Protein AF-A0A7S2G1G3-F1 (afdb_monomer)

Foldseek 3Di:
DQVVCVVPPGPLNVLLVVQVVVQVVCCVPPRLAPDEAEPQPDPSRLVNDDRYAHYEQFDADDQVAVLVLLQLLVSQQLSCVPCQVRHQYASYAEAQQGPLNLLVLLSQLFQLHDYDHDYDVPRHDVVSVPLQADPVRH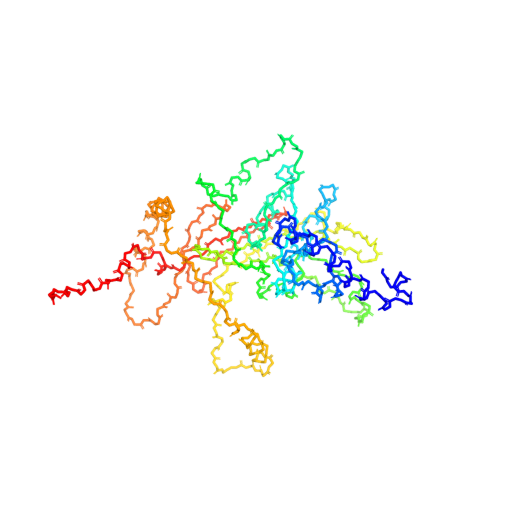GQRFDGGKHWFPVCNPADQAQDPQPVVCPPPPPPDDDPRRDHAWGWIKTAGPFGIKIKTWRSYQWYQHPVVRDIDGDCPFRDWDKDKAALCSDVVRNDDPDPDDDDPPVVVVVVVVVVVPPPDDDDPDDPDDDVVVLVVLVVVCVVCVVVVVVVVVVVVPDDDPDPPFWWKWKAKSVVRDIDIDTRPDIDIDTAGDGGMIMIGIDTVVVSPDPDPPVDPPPPPDDDD

Organism: NCBI:txid236787

Solvent-accessible surface area (backbone atoms only — not comparable to full-atom values): 21564 Å² total; per-residue (Å²): 98,62,83,78,14,64,97,58,74,25,36,56,45,46,43,42,51,52,45,50,53,51,47,48,54,37,38,77,74,67,35,41,83,74,45,69,44,62,96,44,84,50,68,59,48,64,79,45,60,85,61,50,45,34,28,46,38,55,80,83,73,53,94,87,42,75,31,41,58,45,31,49,57,52,45,27,30,60,38,21,65,61,49,32,78,77,26,50,31,26,69,60,52,48,41,55,64,46,96,64,19,65,46,51,51,52,48,43,55,38,27,28,33,70,86,55,68,70,44,61,92,92,49,65,34,61,72,64,55,51,73,63,34,48,98,89,68,50,63,74,61,21,77,41,49,16,25,54,19,82,93,36,63,90,53,63,32,31,57,72,78,61,79,71,76,45,79,84,52,68,97,83,63,80,75,75,75,63,72,85,39,32,42,35,35,27,32,34,34,97,81,38,34,34,42,33,36,32,28,25,53,23,18,33,77,36,81,88,78,71,42,60,36,69,82,36,93,77,45,74,65,30,71,36,77,49,44,55,62,52,39,75,95,61,34,80,76,77,69,95,82,75,83,68,94,72,61,62,60,59,54,56,58,56,57,67,66,70,70,72,82,76,89,79,85,76,80,92,75,82,61,70,64,60,58,50,50,53,49,50,54,47,60,71,42,36,71,58,51,52,54,53,47,64,70,56,76,80,66,75,98,83,62,82,80,75,66,47,28,42,35,35,33,72,73,82,67,48,77,43,81,36,43,80,88,41,70,51,76,43,82,20,44,75,61,29,61,47,40,33,42,38,31,50,48,72,74,74,68,62,92,70,82,74,73,79,76,78,79,78,83,80,81,87,135

Radius of gyration: 24.04 Å; Cα contacts (8 Å, |Δi|>4): 561; chains: 1; bounding box: 79×59×56 Å

Mean predicted aligned error: 13.25 Å

InterPro domains:
  IPR008811 Glycosyl hydrolases 36 [PF05691] (3-232)
  IPR008811 Glycosyl hydrolases 36 [PTHR31268] (2-350)
  IPR017853 Glycoside hydrolase superfamily [SSF51445] (10-132)

Structure (mmCIF, N/CA/C/O backbone):
data_AF-A0A7S2G1G3-F1
#
_entry.id   AF-A0A7S2G1G3-F1
#
loop_
_atom_site.group_PDB
_atom_site.id
_atom_site.type_symbol
_atom_site.label_atom_id
_atom_site.label_alt_id
_atom_site.label_comp_id
_atom_site.label_asym_id
_atom_site.label_entity_id
_atom_site.label_seq_id
_atom_site.pdbx_PDB_ins_code
_atom_site.Cartn_x
_atom_site.Cartn_y
_atom_site.Cartn_z
_atom_site.occupancy
_atom_site.B_iso_or_equiv
_atom_site.auth_seq_id
_atom_site.auth_comp_id
_atom_site.auth_asym_id
_atom_site.auth_atom_id
_atom_site.pdbx_PDB_model_num
ATOM 1 N N . MET A 1 1 ? 21.698 2.652 -18.941 1.00 54.94 1 MET A N 1
ATOM 2 C CA . MET A 1 1 ? 21.242 2.881 -20.330 1.00 54.94 1 MET A CA 1
ATOM 3 C C . MET A 1 1 ? 22.026 3.981 -21.052 1.00 54.94 1 MET A C 1
ATOM 5 O O . MET A 1 1 ? 22.337 3.775 -22.213 1.00 54.94 1 MET A O 1
ATOM 9 N N . GLY A 1 2 ? 22.402 5.100 -20.409 1.00 57.62 2 GLY A N 1
ATOM 10 C CA . GLY A 1 2 ? 23.020 6.254 -21.096 1.00 57.62 2 GLY A CA 1
ATOM 11 C C . GLY A 1 2 ? 24.248 5.965 -21.976 1.00 57.62 2 GLY A C 1
ATOM 12 O O . GLY A 1 2 ? 24.306 6.453 -23.096 1.00 57.62 2 GLY A O 1
ATOM 13 N N . THR A 1 3 ? 25.181 5.121 -21.528 1.00 63.09 3 THR A N 1
ATOM 14 C CA . THR A 1 3 ? 26.360 4.721 -22.325 1.00 63.09 3 THR A CA 1
ATOM 15 C C . THR A 1 3 ? 26.057 3.665 -23.392 1.00 63.09 3 THR A C 1
ATOM 17 O O . THR A 1 3 ? 26.786 3.556 -24.367 1.00 63.09 3 THR A O 1
ATOM 20 N N . PHE A 1 4 ? 24.977 2.890 -23.242 1.00 64.00 4 PHE A N 1
ATOM 21 C CA . PHE A 1 4 ? 24.588 1.853 -24.209 1.00 64.00 4 PHE A CA 1
ATOM 22 C C . PHE A 1 4 ? 23.857 2.420 -25.436 1.00 64.00 4 PHE A C 1
ATOM 24 O O . PHE A 1 4 ? 23.856 1.789 -26.487 1.00 64.00 4 PHE A O 1
ATOM 31 N N . GLY A 1 5 ? 23.240 3.600 -25.314 1.00 69.06 5 GLY A N 1
ATOM 32 C CA . GLY A 1 5 ? 22.548 4.279 -26.415 1.00 69.06 5 GLY A CA 1
ATOM 33 C C . GLY A 1 5 ? 23.423 5.256 -27.209 1.00 69.06 5 GLY A C 1
ATOM 34 O O . GLY A 1 5 ? 22.914 5.947 -28.093 1.00 69.06 5 GLY A O 1
ATOM 35 N N . GLU A 1 6 ? 24.716 5.363 -26.894 1.00 75.00 6 GLU A N 1
ATOM 36 C CA . GLU A 1 6 ? 25.625 6.282 -27.582 1.00 75.00 6 GLU A CA 1
ATOM 37 C C . GLU A 1 6 ? 25.708 5.939 -29.081 1.00 75.00 6 GLU A C 1
ATOM 39 O O . GLU A 1 6 ? 25.859 4.781 -29.465 1.00 75.00 6 GLU A O 1
ATOM 44 N N . GLY A 1 7 ? 25.517 6.945 -29.942 1.00 81.19 7 GLY A N 1
ATOM 45 C CA . GLY A 1 7 ? 25.423 6.767 -31.398 1.00 81.19 7 GLY A CA 1
ATOM 46 C C . GLY A 1 7 ? 24.068 6.263 -31.925 1.00 81.19 7 GLY A C 1
ATOM 47 O O . GLY A 1 7 ? 23.860 6.292 -33.132 1.00 81.19 7 GLY A O 1
ATOM 48 N N . ASN A 1 8 ? 23.130 5.877 -31.049 1.00 81.31 8 ASN A N 1
ATOM 49 C CA . ASN A 1 8 ? 21.825 5.296 -31.409 1.00 81.31 8 ASN A CA 1
ATOM 50 C C . ASN A 1 8 ? 20.630 6.067 -30.810 1.00 81.31 8 ASN A C 1
ATOM 52 O O . ASN A 1 8 ? 19.608 5.475 -30.481 1.00 81.31 8 ASN A O 1
ATOM 56 N N . GLY A 1 9 ? 20.758 7.384 -30.614 1.00 82.94 9 GLY A N 1
ATOM 57 C CA . GLY A 1 9 ? 19.690 8.220 -30.037 1.00 82.94 9 GLY A CA 1
ATOM 58 C C . GLY A 1 9 ? 19.630 8.243 -28.501 1.00 82.94 9 GLY A C 1
ATOM 59 O O . GLY A 1 9 ? 18.745 8.877 -27.931 1.00 82.94 9 GLY A O 1
ATOM 60 N N . GLY A 1 10 ? 20.592 7.620 -27.816 1.00 88.00 10 GLY A N 1
ATOM 61 C CA . GLY A 1 10 ? 20.729 7.666 -26.359 1.00 88.00 10 GLY A CA 1
ATOM 62 C C . GLY A 1 10 ? 19.804 6.704 -25.606 1.00 88.00 10 GLY A C 1
ATOM 63 O O . GLY A 1 10 ? 19.155 5.836 -26.186 1.00 88.00 10 GLY A O 1
ATOM 64 N N . GLY A 1 11 ? 19.768 6.858 -24.279 1.00 86.38 11 GLY A N 1
ATOM 65 C CA . GLY A 1 11 ? 18.868 6.108 -23.393 1.00 86.38 11 GLY A CA 1
ATOM 66 C C . GLY A 1 11 ? 17.389 6.165 -23.805 1.00 86.38 11 GLY A C 1
ATOM 67 O O . GLY A 1 11 ? 16.781 5.098 -23.890 1.00 86.38 11 GLY A O 1
ATOM 68 N N . PRO A 1 12 ? 16.830 7.342 -24.160 1.00 88.44 12 PRO A N 1
ATOM 69 C CA . PRO A 1 12 ? 15.415 7.459 -24.507 1.00 88.44 12 PRO A CA 1
ATOM 70 C C . PRO A 1 12 ? 15.008 6.630 -25.728 1.00 88.44 12 PRO A C 1
ATOM 72 O O . PRO A 1 12 ? 13.992 5.940 -25.688 1.00 88.44 12 PRO A O 1
ATOM 75 N N . GLU A 1 13 ? 15.804 6.659 -26.802 1.00 89.50 13 GLU A N 1
ATOM 76 C CA . GLU A 1 13 ? 15.497 5.911 -28.028 1.00 89.50 13 GLU A CA 1
ATOM 77 C C . GLU A 1 13 ? 15.636 4.400 -27.814 1.00 89.50 13 GLU A C 1
ATOM 79 O O . GLU A 1 13 ? 14.816 3.608 -28.282 1.00 89.50 13 GLU A O 1
ATOM 84 N N . LEU A 1 14 ? 16.636 3.998 -27.027 1.00 89.88 14 LEU A N 1
ATOM 85 C CA . LEU A 1 14 ? 16.823 2.607 -26.645 1.00 89.88 14 LEU A CA 1
ATOM 86 C C . LEU A 1 14 ? 15.642 2.087 -25.809 1.00 89.88 14 LEU A C 1
ATOM 88 O O . LEU A 1 14 ? 15.105 1.020 -26.104 1.00 89.88 14 LEU A O 1
ATOM 92 N N . VAL A 1 15 ? 15.202 2.852 -24.804 1.00 91.44 15 VAL A N 1
ATOM 93 C CA . VAL A 1 15 ? 14.018 2.528 -23.993 1.00 91.44 15 VAL A CA 1
ATOM 94 C C . VAL A 1 15 ? 12.768 2.450 -24.865 1.00 91.44 15 VAL A C 1
ATOM 96 O O . VAL A 1 15 ? 12.029 1.475 -24.769 1.00 91.44 15 VAL A O 1
ATOM 99 N N . ARG A 1 16 ? 12.567 3.399 -25.789 1.00 92.25 16 ARG A N 1
ATOM 100 C CA . ARG A 1 16 ? 11.446 3.367 -26.737 1.00 92.25 16 ARG A CA 1
ATOM 101 C C . ARG A 1 16 ? 11.402 2.055 -27.521 1.00 92.25 16 ARG A C 1
ATOM 103 O O . ARG A 1 16 ? 10.325 1.476 -27.669 1.00 92.25 16 AR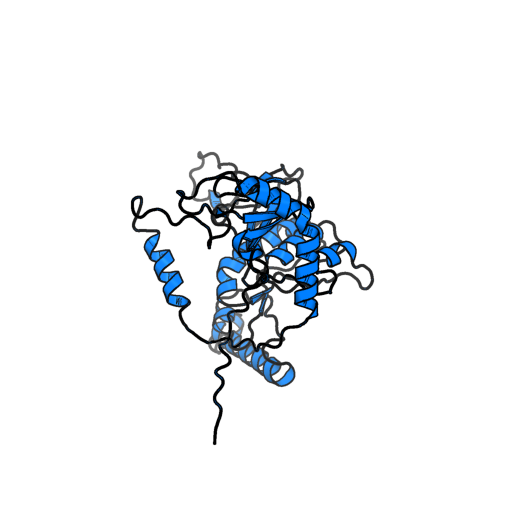G A O 1
ATOM 110 N N . HIS A 1 17 ? 12.545 1.585 -28.025 1.00 92.75 17 HIS A N 1
ATOM 111 C CA . HIS A 1 17 ? 12.634 0.311 -28.741 1.00 92.75 17 HIS A CA 1
ATOM 112 C C . HIS A 1 17 ? 12.318 -0.888 -27.848 1.00 92.75 17 HIS A C 1
ATOM 114 O O . HIS A 1 17 ? 11.510 -1.726 -28.246 1.00 92.75 17 HIS A O 1
ATOM 120 N N . PHE A 1 18 ? 12.903 -0.958 -26.649 1.00 92.12 18 PHE A N 1
ATOM 121 C CA . PHE A 1 18 ? 12.639 -2.056 -25.717 1.00 92.12 18 PHE A CA 1
ATOM 122 C C . PHE A 1 18 ? 11.173 -2.116 -25.298 1.00 92.12 18 PHE A C 1
ATOM 124 O O . PHE A 1 18 ? 10.562 -3.178 -25.405 1.00 92.12 18 PHE A O 1
ATOM 131 N N . THR A 1 19 ? 10.593 -0.985 -24.894 1.00 93.00 19 THR A N 1
ATOM 132 C CA . THR A 1 19 ? 9.187 -0.920 -24.491 1.00 93.00 19 THR A CA 1
ATOM 133 C C . THR A 1 19 ? 8.276 -1.278 -25.658 1.00 93.00 19 THR A C 1
ATOM 135 O O . THR A 1 19 ? 7.445 -2.164 -25.514 1.00 93.00 19 THR A O 1
ATOM 138 N N . SER A 1 20 ? 8.489 -0.704 -26.850 1.00 93.75 20 SER A N 1
ATOM 139 C CA . SER A 1 20 ? 7.646 -1.014 -28.019 1.00 93.75 20 SER A CA 1
ATOM 140 C C . SER A 1 20 ? 7.708 -2.497 -28.410 1.00 93.75 20 SER A C 1
ATOM 142 O O . SER A 1 20 ? 6.686 -3.083 -28.757 1.00 93.75 20 SER A O 1
ATOM 144 N N . ALA A 1 21 ? 8.893 -3.115 -28.353 1.00 94.62 21 ALA A N 1
ATOM 145 C CA . ALA A 1 21 ? 9.057 -4.533 -28.668 1.00 94.62 21 ALA A CA 1
ATOM 146 C C . ALA A 1 21 ? 8.394 -5.437 -27.617 1.00 94.62 21 ALA A C 1
ATOM 148 O O . ALA A 1 21 ? 7.717 -6.400 -27.975 1.00 94.62 21 ALA A O 1
ATOM 149 N N . MET A 1 22 ? 8.561 -5.115 -26.331 1.00 93.62 22 MET A N 1
ATOM 150 C CA . MET A 1 22 ? 7.916 -5.827 -25.229 1.00 93.62 22 MET A CA 1
ATOM 151 C C . MET A 1 22 ? 6.391 -5.723 -25.320 1.00 93.62 22 MET A C 1
ATOM 153 O O . MET A 1 22 ? 5.716 -6.748 -25.302 1.00 93.62 22 MET A O 1
ATOM 157 N N . GLU A 1 23 ? 5.846 -4.513 -25.464 1.00 93.69 23 GLU A N 1
ATOM 158 C CA . GLU A 1 23 ? 4.401 -4.290 -25.560 1.00 93.69 23 GLU A CA 1
ATOM 159 C C . GLU A 1 23 ? 3.799 -4.956 -26.802 1.00 93.69 23 GLU A C 1
ATOM 161 O O . GLU A 1 23 ? 2.750 -5.587 -26.694 1.00 93.69 23 GLU A O 1
ATOM 166 N N . GLY A 1 24 ? 4.475 -4.884 -27.956 1.00 93.88 24 GLY A N 1
ATOM 167 C CA . GLY A 1 24 ? 4.053 -5.586 -29.171 1.00 93.88 24 GLY A CA 1
ATOM 168 C C . GLY A 1 24 ? 4.013 -7.100 -28.967 1.00 93.88 24 GLY A C 1
ATOM 169 O O . GLY A 1 24 ? 2.988 -7.732 -29.203 1.00 93.88 24 GLY A O 1
ATOM 170 N N . SER A 1 25 ? 5.085 -7.677 -28.414 1.00 94.00 25 SER A N 1
ATOM 171 C CA . SER A 1 25 ? 5.131 -9.110 -28.108 1.00 94.00 25 SER A CA 1
ATOM 172 C C . SER A 1 25 ? 4.040 -9.530 -27.123 1.00 94.00 25 SER A C 1
ATOM 174 O O . SER A 1 25 ? 3.444 -10.590 -27.300 1.00 94.00 25 SER A O 1
ATOM 176 N N . VAL A 1 26 ? 3.787 -8.744 -26.074 1.00 93.88 26 VAL A N 1
ATOM 177 C CA . VAL A 1 26 ? 2.738 -9.046 -25.092 1.00 93.88 26 VAL A CA 1
ATOM 178 C C . VAL A 1 26 ? 1.362 -8.955 -25.741 1.00 93.88 26 VAL A C 1
ATOM 180 O O . VAL A 1 26 ? 0.563 -9.875 -25.596 1.00 93.88 26 VAL A O 1
ATOM 183 N N . SER A 1 27 ? 1.097 -7.884 -26.486 1.00 91.19 27 SER A N 1
ATOM 184 C CA . SER A 1 27 ? -0.183 -7.669 -27.159 1.00 91.19 27 SER A CA 1
ATOM 185 C C . SER A 1 27 ? -0.511 -8.806 -28.126 1.00 91.19 27 SER A C 1
ATOM 187 O O . SER A 1 27 ? -1.619 -9.335 -28.080 1.00 91.19 27 SER A O 1
ATOM 189 N N . ASP A 1 28 ? 0.459 -9.229 -28.939 1.00 93.31 28 ASP A N 1
ATOM 190 C CA . ASP A 1 28 ? 0.255 -10.248 -29.973 1.00 93.31 28 ASP A CA 1
ATOM 191 C C . ASP A 1 28 ? 0.036 -11.660 -29.407 1.00 93.31 28 ASP A C 1
ATOM 193 O O . ASP A 1 28 ? -0.601 -12.490 -30.054 1.00 93.31 28 ASP A O 1
ATOM 197 N N . ASN A 1 29 ? 0.564 -11.952 -28.212 1.00 94.69 29 ASN A N 1
ATOM 198 C CA . ASN A 1 29 ? 0.585 -13.316 -27.666 1.00 94.69 29 ASN A CA 1
ATOM 199 C C . ASN A 1 29 ? -0.295 -13.512 -26.424 1.00 94.69 29 ASN A C 1
ATOM 201 O O . ASN A 1 29 ? -0.751 -14.626 -26.172 1.00 94.69 29 ASN A O 1
ATOM 205 N N . PHE A 1 30 ? -0.514 -12.459 -25.636 1.00 90.75 30 PHE A N 1
ATOM 206 C CA . PHE A 1 30 ? -1.147 -12.545 -24.316 1.00 90.75 30 PHE A CA 1
ATOM 207 C C . PHE A 1 30 ? -2.220 -11.475 -24.083 1.00 90.75 30 PHE A C 1
ATOM 209 O O . PHE A 1 30 ? -2.985 -11.607 -23.136 1.00 90.75 30 PHE A O 1
ATOM 216 N N . GLY A 1 31 ? -2.306 -10.445 -24.930 1.00 81.31 31 GLY A N 1
ATOM 217 C CA . GLY A 1 31 ? -3.164 -9.277 -24.726 1.00 81.31 31 GLY A CA 1
ATOM 218 C C . GLY A 1 31 ? -2.508 -8.202 -23.847 1.00 81.31 31 GLY A C 1
ATOM 219 O O . GLY A 1 31 ? -1.730 -8.493 -22.940 1.00 81.31 31 GLY A O 1
ATOM 220 N N . ALA A 1 32 ? -2.827 -6.932 -24.113 1.00 69.81 32 ALA A N 1
ATOM 221 C CA . ALA A 1 32 ? -2.123 -5.768 -23.556 1.00 69.81 32 ALA A CA 1
ATOM 222 C C . ALA A 1 32 ? -2.145 -5.655 -22.014 1.00 69.81 32 ALA A C 1
ATOM 224 O O . ALA A 1 32 ? -1.231 -5.084 -21.420 1.00 69.81 32 ALA A O 1
ATOM 225 N N . SER A 1 33 ? -3.156 -6.222 -21.350 1.00 73.94 33 SER A N 1
ATOM 226 C CA . SER A 1 33 ? -3.341 -6.133 -19.892 1.00 73.94 33 SER A CA 1
ATOM 227 C C . SER A 1 33 ? -2.541 -7.165 -19.084 1.00 73.94 33 SER A C 1
ATOM 229 O O . SER A 1 33 ? -2.575 -7.135 -17.856 1.00 73.94 33 SER A O 1
ATOM 231 N N . HIS A 1 34 ? -1.817 -8.076 -19.740 1.00 84.94 34 HIS A N 1
ATOM 232 C CA . HIS A 1 34 ? -1.119 -9.194 -19.092 1.00 84.94 34 HIS A CA 1
ATOM 233 C C . HIS A 1 34 ? 0.391 -8.958 -18.931 1.00 84.94 34 HIS A C 1
ATOM 235 O O . HIS A 1 34 ? 1.196 -9.882 -19.041 1.00 84.94 34 HIS A O 1
ATOM 241 N N . CYS A 1 35 ? 0.792 -7.716 -18.659 1.00 91.25 35 CYS A N 1
ATOM 242 C CA . CYS A 1 35 ? 2.185 -7.357 -18.407 1.00 91.25 35 CYS A CA 1
ATOM 243 C C . CYS A 1 35 ? 2.292 -6.327 -17.281 1.00 91.25 35 CYS A C 1
ATOM 245 O O . CYS A 1 35 ? 1.557 -5.341 -17.256 1.00 91.25 35 CYS A O 1
ATOM 247 N N . ILE A 1 36 ? 3.225 -6.577 -16.359 1.00 93.19 36 ILE A N 1
ATOM 248 C CA . ILE A 1 36 ? 3.592 -5.668 -15.274 1.00 93.19 36 ILE A CA 1
ATOM 249 C C . ILE A 1 36 ? 4.984 -5.122 -15.579 1.00 93.19 36 ILE A C 1
ATOM 251 O O . ILE A 1 36 ? 5.958 -5.876 -15.630 1.00 93.19 36 ILE A O 1
ATOM 255 N N . ASN A 1 37 ? 5.090 -3.805 -15.738 1.00 93.88 37 ASN A N 1
ATOM 256 C CA . ASN A 1 37 ? 6.379 -3.136 -15.871 1.00 93.88 37 ASN A CA 1
ATOM 257 C C . ASN A 1 37 ? 7.075 -3.085 -14.502 1.00 93.88 37 ASN A C 1
ATOM 259 O O . ASN A 1 37 ? 6.579 -2.444 -13.577 1.00 93.88 37 ASN A O 1
ATOM 263 N N . CYS A 1 38 ? 8.237 -3.725 -14.368 1.00 93.25 38 CYS A N 1
ATOM 264 C CA . CYS A 1 38 ? 9.035 -3.763 -13.136 1.00 93.25 38 CYS A CA 1
ATOM 265 C C . CYS A 1 38 ? 10.385 -3.049 -13.335 1.00 93.25 38 CYS A C 1
ATOM 267 O O . CYS A 1 38 ? 10.866 -2.954 -14.463 1.00 93.25 38 CYS A O 1
ATOM 269 N N . MET A 1 39 ? 10.995 -2.529 -12.259 1.00 89.75 39 MET A N 1
ATOM 270 C CA . MET A 1 39 ? 12.239 -1.732 -12.312 1.00 89.75 39 MET A CA 1
ATOM 271 C C . MET A 1 39 ? 12.149 -0.547 -13.290 1.00 89.75 39 MET A C 1
ATOM 273 O O . MET A 1 39 ? 13.069 -0.249 -14.053 1.00 89.75 39 MET A O 1
ATOM 277 N N . CYS A 1 40 ? 11.001 0.126 -13.286 1.00 89.75 40 CYS A N 1
ATOM 278 C CA . CYS A 1 40 ? 10.554 0.913 -14.427 1.00 89.75 40 CYS A CA 1
ATOM 279 C C . CYS A 1 40 ? 10.327 2.406 -14.115 1.00 89.75 40 CYS A C 1
ATOM 281 O O . CYS A 1 40 ? 9.694 3.120 -14.883 1.00 89.75 40 CYS A O 1
ATOM 283 N N . HIS A 1 41 ? 10.881 2.906 -13.007 1.00 91.00 41 HIS A N 1
ATOM 284 C CA . HIS A 1 41 ? 10.631 4.268 -12.503 1.00 91.00 41 HIS A CA 1
ATOM 285 C C . HIS A 1 41 ? 11.402 5.378 -13.231 1.00 91.00 41 HIS A C 1
ATOM 287 O O . HIS A 1 41 ? 11.297 6.547 -12.859 1.00 91.00 41 HIS A O 1
ATOM 293 N N . SER A 1 42 ? 12.195 5.058 -14.257 1.00 89.88 42 SER A N 1
ATOM 294 C CA . SER A 1 42 ? 12.780 6.114 -15.083 1.00 89.88 42 SER A CA 1
ATOM 295 C C . SER A 1 42 ? 11.677 6.837 -15.856 1.00 89.88 42 SER A C 1
ATOM 297 O O . SER A 1 42 ? 10.730 6.226 -16.354 1.00 89.88 42 SER A O 1
ATOM 299 N N . THR A 1 43 ? 11.819 8.152 -16.000 1.00 89.31 43 THR A N 1
ATOM 300 C CA . THR A 1 43 ? 10.891 8.953 -16.806 1.00 89.31 43 THR A CA 1
ATOM 301 C C . THR A 1 43 ? 10.857 8.473 -18.256 1.00 89.31 43 THR A C 1
ATOM 303 O O . THR A 1 43 ? 9.794 8.454 -18.864 1.00 89.31 43 THR A O 1
ATOM 306 N N . GLU A 1 44 ? 11.992 8.005 -18.789 1.00 90.56 44 GLU A N 1
ATOM 307 C CA . GLU A 1 44 ? 12.084 7.392 -20.118 1.00 90.56 44 GLU A CA 1
ATOM 308 C C . GLU A 1 44 ? 11.097 6.228 -20.285 1.00 90.56 44 GLU A C 1
ATOM 310 O O . GLU A 1 44 ? 10.470 6.133 -21.333 1.00 90.56 44 GLU A O 1
ATOM 315 N N . ASN A 1 45 ? 10.908 5.371 -19.275 1.00 91.06 45 ASN A N 1
ATOM 316 C CA . ASN A 1 45 ? 9.934 4.279 -19.364 1.00 91.06 45 ASN A CA 1
ATOM 317 C C . 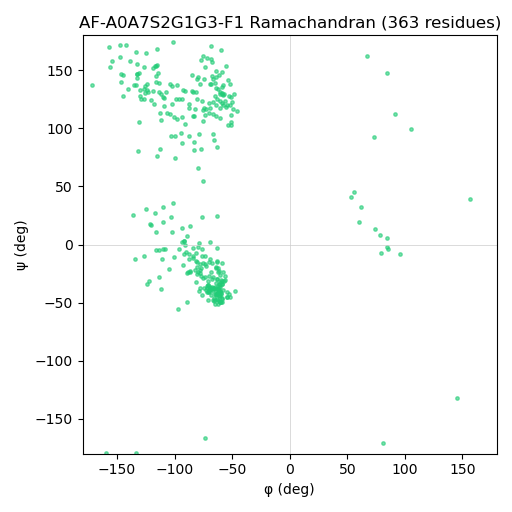ASN A 1 45 ? 8.498 4.810 -19.323 1.00 91.06 45 ASN A C 1
ATOM 319 O O . ASN A 1 45 ? 7.693 4.453 -20.178 1.00 91.06 45 ASN A O 1
ATOM 323 N N . MET A 1 46 ? 8.197 5.701 -18.370 1.00 89.06 46 MET A N 1
ATOM 324 C CA . MET A 1 46 ? 6.846 6.237 -18.161 1.00 89.06 46 MET A CA 1
ATOM 325 C C . MET A 1 46 ? 6.279 6.924 -19.409 1.00 89.06 46 MET A C 1
ATOM 327 O O . MET A 1 46 ? 5.110 6.744 -19.726 1.00 89.06 46 MET A O 1
ATOM 331 N N . TYR A 1 47 ? 7.107 7.669 -20.150 1.00 89.31 47 TYR A N 1
ATOM 332 C CA . TYR A 1 47 ? 6.691 8.320 -21.399 1.00 89.31 47 TYR A CA 1
ATOM 333 C C . TYR A 1 47 ? 6.517 7.356 -22.583 1.00 89.31 47 TYR A C 1
ATOM 335 O O . TYR A 1 47 ? 6.035 7.769 -23.637 1.00 89.31 47 TYR A O 1
ATOM 343 N N . ASN A 1 48 ? 6.938 6.098 -22.444 1.00 91.50 48 ASN A N 1
ATOM 344 C CA . ASN A 1 48 ? 6.921 5.111 -23.519 1.00 91.50 48 ASN A CA 1
ATOM 345 C C . ASN A 1 48 ? 5.885 3.998 -23.330 1.00 91.50 48 ASN A C 1
ATOM 347 O O . ASN A 1 48 ? 5.745 3.191 -24.248 1.00 91.50 48 ASN A O 1
ATOM 351 N N . TYR A 1 49 ? 5.154 3.951 -22.212 1.00 90.38 49 TYR A N 1
ATOM 352 C CA . TYR A 1 49 ? 4.016 3.039 -22.068 1.00 90.38 49 TYR A CA 1
ATOM 353 C C . TYR A 1 49 ? 2.900 3.454 -23.025 1.00 90.38 49 TYR A C 1
ATOM 355 O O . TYR A 1 49 ? 2.440 4.596 -22.992 1.00 90.38 49 TYR A O 1
ATOM 363 N N . LYS A 1 50 ? 2.480 2.539 -23.900 1.00 89.25 50 LYS A N 1
ATOM 364 C CA . LYS A 1 50 ? 1.393 2.784 -24.861 1.00 89.25 50 LYS A CA 1
ATOM 365 C C . LYS A 1 50 ? 0.254 1.791 -24.715 1.00 89.25 50 LYS A C 1
ATOM 367 O O . LYS A 1 50 ? -0.881 2.143 -25.015 1.00 89.25 50 LYS A O 1
ATOM 372 N N . LEU A 1 51 ? 0.557 0.563 -24.300 1.00 89.31 51 LEU A N 1
ATOM 373 C CA . LEU A 1 51 ? -0.410 -0.534 -24.217 1.00 89.31 51 LEU A CA 1
ATOM 374 C C . LEU A 1 51 ? -0.479 -1.144 -22.817 1.00 89.31 51 LEU A C 1
ATOM 376 O O . LEU A 1 51 ? -1.545 -1.571 -22.381 1.00 89.31 51 LEU A O 1
ATOM 380 N N . THR A 1 52 ? 0.646 -1.196 -22.110 1.00 89.69 52 THR A N 1
ATOM 381 C CA . THR A 1 52 ? 0.724 -1.797 -20.780 1.00 89.69 52 THR A CA 1
ATOM 382 C C . THR A 1 52 ? 0.291 -0.806 -19.712 1.00 89.69 52 THR A C 1
ATOM 384 O O . THR A 1 52 ? 0.727 0.341 -19.685 1.00 89.69 52 THR A O 1
ATOM 387 N N . THR A 1 53 ? -0.591 -1.254 -18.821 1.00 87.19 53 THR A N 1
ATOM 388 C CA . THR A 1 53 ? -1.247 -0.377 -17.842 1.00 87.19 53 THR A CA 1
ATOM 389 C C . THR A 1 53 ? -0.806 -0.631 -16.410 1.00 87.19 53 THR A C 1
ATOM 391 O O . THR A 1 53 ? -1.099 0.188 -15.551 1.00 87.19 53 THR A O 1
ATOM 394 N N . MET A 1 54 ? -0.104 -1.732 -16.129 1.00 91.31 54 MET A N 1
ATOM 395 C CA . MET A 1 54 ? 0.373 -2.076 -14.788 1.00 91.31 54 MET A CA 1
ATOM 396 C C . MET A 1 54 ? 1.862 -1.756 -14.653 1.00 91.31 54 MET A C 1
ATOM 398 O O . MET A 1 54 ? 2.669 -2.111 -15.521 1.00 91.31 54 MET A O 1
ATOM 402 N N . ALA A 1 55 ? 2.253 -1.152 -13.534 1.00 94.00 55 ALA A N 1
ATOM 403 C CA . ALA A 1 55 ? 3.661 -0.978 -13.200 1.00 94.00 55 ALA A CA 1
ATOM 404 C C . ALA A 1 55 ? 3.896 -1.061 -11.694 1.00 94.00 55 ALA A C 1
ATOM 406 O O . ALA A 1 55 ? 3.129 -0.501 -10.910 1.00 94.00 55 ALA A O 1
ATOM 407 N N . ARG A 1 56 ? 4.987 -1.721 -11.298 1.00 96.12 56 ARG A N 1
ATOM 408 C CA . ARG A 1 56 ? 5.424 -1.773 -9.901 1.00 96.12 56 ARG A CA 1
ATOM 409 C C . ARG A 1 56 ? 5.809 -0.379 -9.435 1.00 96.12 56 ARG A C 1
ATOM 411 O O . ARG A 1 56 ? 6.645 0.268 -10.062 1.00 96.12 56 ARG A O 1
ATOM 418 N N . VAL A 1 57 ? 5.245 0.073 -8.318 1.00 95.12 57 VAL A N 1
ATOM 419 C CA . VAL A 1 57 ? 5.484 1.410 -7.742 1.00 95.12 57 VAL A CA 1
ATOM 420 C C . VAL A 1 57 ? 6.421 1.383 -6.529 1.00 95.12 57 VAL A C 1
ATOM 422 O O . VAL A 1 57 ? 6.427 2.305 -5.716 1.00 95.12 57 VAL A O 1
ATOM 425 N N . SER A 1 58 ? 7.258 0.357 -6.416 1.00 92.62 58 SER A N 1
ATOM 426 C CA . SER A 1 58 ? 8.257 0.203 -5.354 1.00 92.62 58 SER A CA 1
ATOM 427 C C . SER A 1 58 ? 9.513 -0.526 -5.814 1.00 92.62 58 SER A C 1
ATOM 429 O O . SER A 1 58 ? 9.580 -1.065 -6.919 1.00 92.62 58 SER A O 1
ATOM 431 N N . ASP A 1 59 ? 10.506 -0.522 -4.926 1.00 92.62 59 ASP A N 1
ATOM 432 C CA . ASP A 1 59 ? 11.515 -1.579 -4.848 1.00 92.62 59 ASP A CA 1
ATOM 433 C C . ASP A 1 59 ? 10.867 -2.893 -4.355 1.00 92.62 59 ASP A C 1
ATOM 435 O O . ASP A 1 59 ? 9.701 -2.905 -3.946 1.00 92.62 59 ASP A O 1
ATOM 439 N N . ASP A 1 60 ? 11.611 -3.992 -4.403 1.00 93.81 60 ASP A N 1
ATOM 440 C CA . ASP A 1 60 ? 11.096 -5.319 -4.071 1.00 93.81 60 ASP A CA 1
ATOM 441 C C . ASP A 1 60 ? 10.677 -5.431 -2.594 1.00 93.81 60 ASP A C 1
ATOM 443 O O . ASP A 1 60 ? 11.275 -4.844 -1.685 1.00 93.81 60 ASP A O 1
ATOM 447 N N . PHE A 1 61 ? 9.673 -6.264 -2.323 1.00 94.12 61 PHE A N 1
ATOM 448 C CA . PHE A 1 61 ? 9.456 -6.788 -0.982 1.00 94.12 61 PHE A CA 1
ATOM 449 C C . PHE A 1 61 ? 10.575 -7.782 -0.627 1.00 94.12 61 PHE A C 1
ATOM 451 O O . PHE A 1 61 ? 10.666 -8.876 -1.189 1.00 94.12 61 PHE A O 1
ATOM 458 N N . TYR A 1 62 ? 11.415 -7.425 0.349 1.00 95.50 62 TYR A N 1
ATOM 459 C CA . TYR A 1 62 ? 12.522 -8.264 0.815 1.00 95.50 62 TYR A CA 1
ATOM 460 C C . TYR A 1 62 ? 12.149 -9.019 2.107 1.00 95.50 62 TYR A C 1
ATOM 462 O O . TYR A 1 62 ? 12.388 -8.517 3.208 1.00 95.50 62 TYR A O 1
ATOM 470 N N . PRO A 1 63 ? 11.643 -10.270 2.046 1.00 93.88 63 PRO A N 1
ATOM 471 C CA . PRO A 1 63 ? 11.178 -10.997 3.237 1.00 93.88 63 PRO A CA 1
ATOM 472 C C . PRO A 1 63 ? 12.272 -11.238 4.284 1.00 93.88 63 PRO A C 1
ATOM 474 O O . PRO A 1 63 ? 11.980 -11.444 5.452 1.00 93.88 63 PRO A O 1
ATOM 477 N N . ARG A 1 64 ? 13.548 -11.224 3.884 1.00 95.81 64 ARG A N 1
ATOM 478 C CA . ARG A 1 64 ? 14.683 -11.452 4.795 1.00 95.81 64 ARG A CA 1
ATOM 479 C C . ARG A 1 64 ? 15.317 -10.167 5.325 1.00 95.81 64 ARG A C 1
ATOM 481 O O . ARG A 1 64 ? 16.238 -10.258 6.129 1.00 95.81 64 ARG A O 1
ATOM 488 N N . ASP A 1 65 ? 14.860 -9.005 4.866 1.00 95.81 65 ASP A N 1
ATOM 489 C CA . ASP A 1 65 ? 15.412 -7.709 5.253 1.00 95.81 65 ASP A CA 1
ATOM 490 C C . ASP A 1 65 ? 14.386 -6.921 6.072 1.00 95.81 65 ASP A C 1
ATOM 492 O O . ASP A 1 65 ? 13.634 -6.096 5.558 1.00 95.81 65 ASP A O 1
ATOM 496 N N . THR A 1 66 ? 14.325 -7.220 7.368 1.00 94.19 66 THR A N 1
ATOM 497 C CA . THR A 1 66 ? 13.361 -6.670 8.335 1.00 94.19 66 THR A CA 1
ATOM 498 C C . THR A 1 66 ? 13.182 -5.140 8.310 1.00 94.19 66 THR A C 1
ATOM 500 O O . THR A 1 66 ? 12.039 -4.681 8.419 1.00 94.19 66 THR A O 1
ATOM 503 N N . PRO A 1 67 ? 14.240 -4.318 8.154 1.00 91.81 67 PRO A N 1
ATOM 504 C CA . PRO A 1 67 ? 14.107 -2.863 8.050 1.00 91.81 67 PRO A CA 1
ATOM 505 C C . PRO A 1 67 ? 13.414 -2.378 6.761 1.00 91.81 67 PRO A C 1
ATOM 507 O O . PRO A 1 67 ? 12.989 -1.226 6.688 1.00 91.81 67 PRO A O 1
ATOM 510 N N . SER A 1 68 ? 13.284 -3.224 5.734 1.00 95.06 68 SER A N 1
ATOM 511 C CA . SER A 1 68 ? 12.613 -2.853 4.480 1.00 95.06 68 SER A CA 1
ATOM 512 C C . SER A 1 68 ? 11.082 -2.874 4.583 1.00 95.06 68 SER A C 1
ATOM 514 O O . SER A 1 68 ? 10.414 -2.166 3.837 1.00 95.06 68 SER A O 1
ATOM 516 N N . HIS A 1 69 ? 10.503 -3.650 5.510 1.00 95.44 69 HIS A N 1
ATOM 517 C CA . HIS A 1 69 ? 9.074 -4.005 5.481 1.00 95.44 69 HIS A CA 1
ATOM 518 C C . HIS A 1 69 ? 8.141 -2.803 5.672 1.00 95.44 69 HIS A C 1
ATOM 520 O O . HIS A 1 69 ? 7.257 -2.561 4.854 1.00 95.44 69 HIS A O 1
ATOM 526 N N . THR A 1 70 ? 8.349 -1.996 6.716 1.00 94.50 70 THR A N 1
ATOM 527 C CA . THR A 1 70 ? 7.512 -0.803 6.941 1.00 94.50 70 THR A CA 1
ATOM 528 C C . THR A 1 70 ? 7.815 0.299 5.931 1.00 94.50 70 THR A C 1
ATOM 530 O O . THR A 1 70 ? 6.897 0.957 5.438 1.00 94.50 70 THR A O 1
ATOM 533 N N . TYR A 1 71 ? 9.090 0.460 5.562 1.00 94.62 71 TYR A N 1
ATOM 534 C CA . TYR A 1 71 ? 9.504 1.432 4.555 1.00 94.62 71 TYR A CA 1
ATOM 535 C C . TYR A 1 71 ? 8.868 1.141 3.195 1.00 94.62 71 TYR A C 1
ATOM 537 O O . TYR A 1 71 ? 8.431 2.069 2.521 1.00 94.62 71 TYR A O 1
ATOM 545 N N . HIS A 1 72 ? 8.756 -0.131 2.809 1.00 97.00 72 HIS A N 1
ATOM 546 C CA . HIS A 1 72 ? 8.104 -0.538 1.571 1.00 97.00 72 HIS A CA 1
ATOM 547 C C . HIS A 1 72 ? 6.675 0.018 1.493 1.00 97.00 72 HIS A C 1
ATOM 549 O O . HIS A 1 72 ? 6.293 0.546 0.453 1.00 97.00 72 HIS A O 1
ATOM 555 N N . ILE A 1 73 ? 5.885 -0.066 2.574 1.00 97.50 73 ILE A N 1
ATOM 556 C CA . ILE A 1 73 ? 4.508 0.466 2.617 1.00 97.50 73 ILE A CA 1
ATOM 557 C C . ILE A 1 73 ? 4.498 1.991 2.447 1.00 97.50 73 ILE A C 1
ATOM 559 O O . ILE A 1 73 ? 3.689 2.519 1.684 1.00 97.50 73 ILE A O 1
ATOM 563 N N . ALA A 1 74 ? 5.419 2.702 3.104 1.00 95.56 74 ALA A N 1
ATOM 564 C CA . ALA A 1 74 ? 5.559 4.143 2.906 1.00 95.56 74 ALA A CA 1
ATOM 565 C C . ALA A 1 74 ? 5.902 4.461 1.439 1.00 95.56 74 ALA A C 1
ATOM 567 O O . ALA A 1 74 ? 5.225 5.268 0.805 1.00 95.56 74 ALA A O 1
ATOM 568 N N . ALA A 1 75 ? 6.905 3.784 0.877 1.00 94.69 75 ALA A N 1
ATOM 569 C CA . ALA A 1 75 ? 7.368 4.001 -0.487 1.00 94.69 75 ALA A CA 1
ATOM 570 C C . ALA A 1 75 ? 6.259 3.768 -1.526 1.00 94.69 75 ALA A C 1
ATOM 572 O O . ALA A 1 75 ? 6.025 4.655 -2.346 1.00 94.69 75 ALA A O 1
ATOM 573 N N . VAL A 1 76 ? 5.528 2.641 -1.470 1.00 96.12 76 VAL A N 1
ATOM 574 C CA . VAL A 1 76 ? 4.420 2.381 -2.417 1.00 96.12 76 VAL A CA 1
ATOM 575 C C . VAL A 1 76 ? 3.32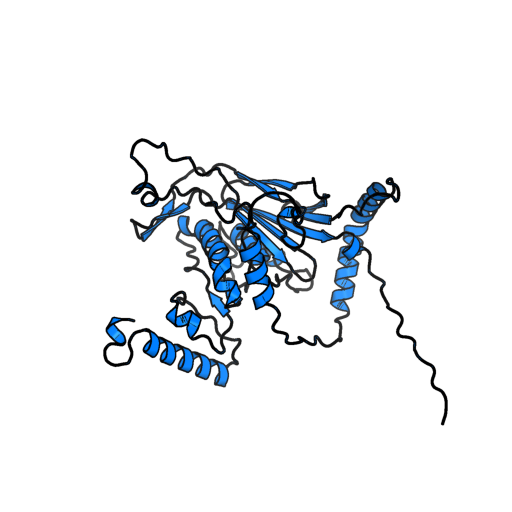2 3.433 -2.313 1.00 96.12 76 VAL A C 1
ATOM 577 O O . VAL A 1 76 ? 2.830 3.894 -3.343 1.00 96.12 76 VAL A O 1
ATOM 580 N N . ALA A 1 77 ? 2.954 3.851 -1.098 1.00 96.44 77 ALA A N 1
ATOM 581 C CA . ALA A 1 77 ? 1.882 4.818 -0.892 1.00 96.44 77 ALA A CA 1
ATOM 582 C C . ALA A 1 77 ? 2.252 6.190 -1.475 1.00 96.44 77 ALA A C 1
ATOM 584 O O . ALA A 1 77 ? 1.459 6.791 -2.199 1.00 96.44 77 ALA A O 1
ATOM 585 N N . PHE A 1 78 ? 3.472 6.670 -1.216 1.00 94.81 78 PHE A N 1
ATOM 586 C CA . PHE A 1 78 ? 3.940 7.951 -1.747 1.00 94.81 78 PHE A CA 1
ATOM 587 C C . PHE A 1 78 ? 4.197 7.907 -3.256 1.00 94.81 78 PHE A C 1
ATOM 589 O O . PHE A 1 78 ? 3.794 8.830 -3.963 1.00 94.81 78 PHE A O 1
ATOM 596 N N . ASN A 1 79 ? 4.787 6.832 -3.782 1.00 94.88 79 ASN A N 1
ATOM 597 C CA . ASN A 1 79 ? 4.997 6.684 -5.224 1.00 94.88 79 ASN A CA 1
ATOM 598 C C . ASN A 1 79 ? 3.666 6.615 -5.991 1.00 94.88 79 ASN A C 1
ATOM 600 O O . ASN A 1 79 ? 3.565 7.156 -7.095 1.00 94.88 79 ASN A O 1
ATOM 604 N N . SER A 1 80 ? 2.624 6.027 -5.389 1.00 94.94 80 SER A N 1
ATOM 605 C CA . SER A 1 80 ? 1.275 5.949 -5.970 1.00 94.94 80 SER A CA 1
ATOM 606 C C . SER A 1 80 ? 0.604 7.313 -6.156 1.00 94.94 80 SER A C 1
ATOM 608 O O . SER A 1 80 ? -0.297 7.421 -6.985 1.00 94.94 80 SER A O 1
ATOM 610 N N . VAL A 1 81 ? 1.047 8.368 -5.456 1.00 92.75 81 VAL A N 1
ATOM 611 C CA . VAL A 1 81 ? 0.536 9.737 -5.667 1.00 92.75 81 VAL A CA 1
ATOM 612 C C . VAL A 1 81 ? 0.839 10.231 -7.080 1.00 92.75 81 VAL A C 1
ATOM 614 O O . VAL A 1 81 ? 0.003 10.899 -7.678 1.00 92.75 81 VAL A O 1
ATOM 617 N N . PHE A 1 82 ? 2.021 9.903 -7.608 1.00 91.62 82 PHE A N 1
ATOM 618 C CA . PHE A 1 82 ? 2.437 10.298 -8.953 1.00 91.62 82 PHE A CA 1
ATOM 619 C C . PHE A 1 82 ? 2.184 9.188 -9.973 1.00 91.62 82 PHE A C 1
ATOM 621 O O . PHE A 1 82 ? 1.487 9.400 -10.960 1.00 91.62 82 PHE A O 1
ATOM 628 N N . MET A 1 83 ? 2.716 7.987 -9.732 1.00 92.81 83 MET A N 1
ATOM 629 C CA . MET A 1 83 ? 2.627 6.900 -10.709 1.00 92.81 83 MET A CA 1
ATOM 630 C C . MET A 1 83 ? 1.198 6.402 -10.899 1.00 92.81 83 MET A C 1
ATOM 632 O O . MET A 1 83 ? 0.853 6.000 -12.004 1.00 92.81 83 MET A O 1
ATOM 636 N N . GLY A 1 84 ? 0.353 6.489 -9.868 1.00 92.06 84 GLY A N 1
ATOM 637 C CA . GLY A 1 84 ? -1.056 6.110 -9.960 1.00 92.06 84 GLY A CA 1
ATOM 638 C C . GLY A 1 84 ? -1.881 6.958 -10.938 1.00 92.06 84 GLY A C 1
ATOM 639 O O . GLY A 1 84 ? -2.982 6.556 -11.287 1.00 92.06 84 GLY A O 1
ATOM 640 N N . GLU A 1 85 ? -1.375 8.113 -11.389 1.00 90.81 85 GLU A N 1
ATOM 641 C CA . GLU A 1 85 ? -2.010 8.908 -12.457 1.00 90.81 85 GLU A CA 1
ATOM 642 C C . GLU A 1 85 ? -1.683 8.388 -13.865 1.00 90.81 85 GLU A C 1
ATOM 644 O O . GLU A 1 85 ? -2.303 8.798 -14.840 1.00 90.81 85 GLU A O 1
ATOM 649 N N . ILE A 1 86 ? -0.675 7.521 -13.981 1.00 89.81 86 ILE A N 1
ATOM 650 C CA . ILE A 1 86 ? -0.130 7.041 -15.258 1.00 89.81 86 ILE A CA 1
ATOM 651 C C . ILE A 1 86 ? -0.455 5.557 -15.448 1.00 89.81 86 ILE A C 1
ATOM 653 O O . ILE A 1 86 ? -0.737 5.116 -16.558 1.00 89.81 86 ILE A O 1
ATOM 657 N N . VAL A 1 87 ? -0.390 4.779 -14.365 1.00 90.06 87 VAL A N 1
ATOM 658 C CA . VAL A 1 87 ? -0.515 3.320 -14.378 1.00 90.06 87 VAL A CA 1
ATOM 659 C C . VAL A 1 87 ? -1.367 2.826 -13.212 1.00 90.06 87 VAL A C 1
ATOM 661 O O . VAL A 1 87 ? -1.453 3.454 -12.156 1.00 90.06 87 VAL A O 1
ATOM 664 N N . ASN A 1 88 ? -1.920 1.631 -13.367 1.00 91.56 88 ASN A N 1
ATOM 665 C CA . ASN A 1 88 ? -2.401 0.828 -12.258 1.00 91.56 88 ASN A CA 1
ATOM 666 C C . ASN A 1 88 ? -1.198 0.394 -11.412 1.00 91.56 88 ASN A C 1
ATOM 668 O O . ASN A 1 88 ? -0.331 -0.372 -11.852 1.00 91.56 88 ASN A O 1
ATOM 672 N N . ALA A 1 89 ? -1.138 0.931 -10.198 1.00 93.81 89 ALA A N 1
ATOM 673 C CA . ALA A 1 89 ? -0.020 0.739 -9.296 1.00 93.81 89 ALA A CA 1
ATOM 674 C C . ALA A 1 89 ? 0.040 -0.711 -8.791 1.00 93.81 89 ALA A C 1
ATOM 676 O O . ALA A 1 89 ? -0.853 -1.173 -8.085 1.00 93.81 89 ALA A O 1
ATOM 677 N N . ASP A 1 90 ? 1.121 -1.415 -9.110 1.00 95.44 90 ASP A N 1
ATOM 678 C CA . ASP A 1 90 ? 1.466 -2.689 -8.486 1.00 95.44 90 ASP A CA 1
ATOM 679 C C . ASP A 1 90 ? 2.302 -2.432 -7.220 1.00 95.44 90 ASP A C 1
ATOM 681 O O . ASP A 1 90 ? 3.357 -1.799 -7.272 1.00 95.44 90 ASP A O 1
ATOM 685 N N . TRP A 1 91 ? 1.811 -2.900 -6.071 1.00 96.12 91 TRP A N 1
ATOM 686 C CA . TRP A 1 91 ? 2.467 -2.727 -4.769 1.00 96.12 91 TRP A CA 1
ATOM 687 C C . TRP A 1 91 ? 3.365 -3.912 -4.408 1.00 96.12 91 TRP A C 1
ATOM 689 O O . TRP A 1 91 ? 3.765 -4.024 -3.255 1.00 96.12 91 TRP A O 1
ATOM 699 N N . ASP A 1 92 ? 3.673 -4.777 -5.372 1.00 96.69 92 ASP A N 1
ATOM 700 C CA . ASP A 1 92 ? 4.453 -5.998 -5.220 1.00 96.69 92 ASP A CA 1
ATOM 701 C C . ASP A 1 92 ? 3.774 -7.085 -4.367 1.00 96.69 92 ASP A C 1
ATOM 703 O O . ASP A 1 92 ? 2.852 -6.858 -3.567 1.00 96.69 92 ASP A O 1
ATOM 707 N N . MET A 1 93 ? 4.284 -8.303 -4.521 1.00 96.12 93 MET A N 1
ATOM 708 C CA . MET A 1 93 ? 3.929 -9.452 -3.704 1.00 96.12 93 MET A CA 1
ATOM 709 C C . MET A 1 93 ? 4.230 -9.225 -2.220 1.00 96.12 93 MET A C 1
ATOM 711 O O . MET A 1 93 ? 4.940 -8.302 -1.819 1.00 96.12 93 MET A O 1
ATOM 715 N N . PHE A 1 94 ? 3.691 -10.110 -1.389 1.00 97.06 94 PHE A N 1
ATOM 716 C CA . PHE A 1 94 ? 4.135 -10.295 -0.012 1.00 97.06 94 PHE A CA 1
ATOM 717 C C . PHE A 1 94 ? 4.088 -11.784 0.352 1.00 97.06 94 PHE A C 1
ATOM 719 O O . PHE A 1 94 ? 3.559 -12.605 -0.400 1.00 97.06 94 PHE A O 1
ATOM 726 N N . ASN A 1 95 ? 4.627 -12.146 1.514 1.00 97.31 95 ASN A N 1
ATOM 727 C CA . ASN A 1 95 ? 4.456 -13.489 2.069 1.00 97.31 95 ASN A CA 1
ATOM 728 C C . ASN A 1 95 ? 3.343 -13.454 3.116 1.00 97.31 95 ASN A C 1
ATOM 730 O O . ASN A 1 95 ? 3.409 -12.654 4.048 1.00 97.31 95 ASN A O 1
ATOM 734 N N . SER A 1 96 ? 2.331 -14.306 2.957 1.00 97.12 96 SER A N 1
ATOM 735 C CA . SER A 1 96 ? 1.209 -14.434 3.892 1.00 97.12 96 SER A CA 1
ATOM 736 C C . SER A 1 96 ? 1.624 -15.083 5.213 1.00 97.12 96 SER A C 1
ATOM 738 O O . SER A 1 96 ? 1.099 -14.717 6.258 1.00 97.12 96 SER A O 1
ATOM 740 N N . LYS A 1 97 ? 2.610 -15.986 5.196 1.00 95.75 97 LYS A N 1
ATOM 741 C CA . LYS A 1 97 ? 3.170 -16.600 6.407 1.00 95.75 97 LYS A CA 1
ATOM 742 C C . LYS A 1 97 ? 4.481 -15.923 6.800 1.00 95.75 97 LYS A C 1
ATOM 744 O O . LYS A 1 97 ? 5.573 -16.443 6.568 1.00 95.75 97 LYS A O 1
ATOM 749 N N . HIS A 1 98 ? 4.367 -14.716 7.341 1.00 95.88 98 HIS A N 1
ATOM 750 C CA . HIS A 1 98 ? 5.505 -13.858 7.661 1.00 95.88 98 HIS A CA 1
ATOM 751 C C . HIS A 1 98 ? 5.148 -12.848 8.765 1.00 95.88 98 HIS A C 1
ATOM 753 O O . HIS A 1 98 ? 4.001 -12.425 8.863 1.00 95.88 98 HIS A O 1
ATOM 759 N N . ASP A 1 99 ? 6.126 -12.394 9.553 1.00 93.75 99 ASP A N 1
ATOM 760 C CA . ASP A 1 99 ? 5.887 -11.474 10.682 1.00 93.75 99 ASP A CA 1
ATOM 761 C C . ASP A 1 99 ? 5.259 -10.138 10.244 1.00 93.75 99 ASP A C 1
ATOM 763 O O . ASP A 1 99 ? 4.433 -9.556 10.939 1.00 93.75 99 ASP A O 1
ATOM 767 N N . ALA A 1 100 ? 5.614 -9.661 9.050 1.00 95.25 100 ALA A N 1
ATOM 768 C CA . ALA A 1 100 ? 5.035 -8.465 8.434 1.00 95.25 100 ALA A CA 1
ATOM 769 C C . ALA A 1 100 ? 3.788 -8.746 7.564 1.00 95.25 100 ALA A C 1
ATOM 771 O O . ALA A 1 100 ? 3.314 -7.855 6.861 1.00 95.25 100 ALA A O 1
ATOM 772 N N . ALA A 1 101 ? 3.250 -9.968 7.554 1.00 96.94 101 ALA A N 1
ATOM 773 C CA . ALA A 1 101 ? 2.188 -10.338 6.619 1.00 96.94 101 ALA A CA 1
ATOM 774 C C . ALA A 1 101 ? 0.899 -9.539 6.836 1.00 96.94 101 ALA A C 1
ATOM 776 O O . ALA A 1 101 ? 0.314 -9.058 5.869 1.00 96.94 101 ALA A O 1
ATOM 777 N N . GLY A 1 102 ? 0.486 -9.342 8.093 1.00 97.06 102 GLY A N 1
ATOM 778 C CA . GLY A 1 102 ? -0.741 -8.611 8.423 1.00 97.06 102 GLY A CA 1
ATOM 779 C C . GLY A 1 102 ? -0.727 -7.169 7.913 1.00 97.06 102 GLY A C 1
ATOM 780 O O . GLY A 1 102 ? -1.648 -6.749 7.215 1.00 97.06 102 GLY A O 1
ATOM 781 N N . ILE A 1 103 ? 0.353 -6.432 8.193 1.00 97.25 103 ILE A N 1
ATOM 782 C CA . ILE A 1 103 ? 0.475 -5.029 7.778 1.00 97.25 103 ILE A CA 1
ATOM 783 C C . ILE A 1 103 ? 0.551 -4.891 6.249 1.00 97.25 103 ILE A C 1
ATOM 785 O O . ILE A 1 103 ? -0.059 -3.990 5.672 1.00 97.25 103 ILE A O 1
ATOM 789 N N . HIS A 1 104 ? 1.227 -5.822 5.567 1.00 97.88 104 HIS A N 1
ATOM 790 C CA . HIS A 1 104 ? 1.271 -5.841 4.106 1.00 97.88 104 HIS A CA 1
ATOM 791 C C . HIS A 1 104 ? -0.080 -6.223 3.488 1.00 97.88 104 HIS A C 1
ATOM 793 O O . HIS A 1 104 ? -0.492 -5.582 2.522 1.00 97.88 104 HIS A O 1
ATOM 799 N N . ALA A 1 105 ? -0.799 -7.193 4.055 1.00 97.06 105 ALA A N 1
ATOM 800 C CA . ALA A 1 105 ? -2.144 -7.559 3.622 1.00 97.06 105 ALA A CA 1
ATOM 801 C C . ALA A 1 105 ? -3.104 -6.361 3.725 1.00 97.06 105 ALA A C 1
ATOM 803 O O . ALA A 1 105 ? -3.779 -6.031 2.750 1.00 97.06 105 ALA A O 1
ATOM 804 N N . ALA A 1 106 ? -3.091 -5.642 4.853 1.00 97.06 106 ALA A N 1
ATOM 805 C CA . ALA A 1 106 ? -3.872 -4.419 5.037 1.00 97.06 106 ALA A CA 1
ATOM 806 C C . ALA A 1 106 ? -3.498 -3.320 4.028 1.00 97.06 106 ALA A C 1
ATOM 808 O O . ALA A 1 106 ? -4.379 -2.681 3.453 1.00 97.06 106 ALA A O 1
ATOM 809 N N . ALA A 1 107 ? -2.203 -3.139 3.744 1.00 97.38 107 ALA A N 1
ATOM 810 C CA . ALA A 1 107 ? -1.740 -2.204 2.719 1.00 97.38 107 ALA A CA 1
ATOM 811 C C . ALA A 1 107 ? -2.289 -2.553 1.323 1.00 97.38 107 ALA A C 1
ATOM 813 O O . ALA A 1 107 ? -2.730 -1.663 0.601 1.00 97.38 107 ALA A O 1
ATOM 814 N N . ARG A 1 108 ? -2.330 -3.838 0.947 1.00 95.69 108 ARG A N 1
ATOM 815 C CA . ARG A 1 108 ? -2.910 -4.270 -0.338 1.00 95.69 108 ARG A CA 1
ATOM 816 C C . ARG A 1 108 ? -4.437 -4.126 -0.363 1.00 95.69 108 ARG A C 1
ATOM 818 O O . ARG A 1 108 ? -4.982 -3.742 -1.393 1.00 95.69 108 ARG A O 1
ATOM 825 N N . ALA A 1 109 ? -5.119 -4.342 0.765 1.00 93.62 109 ALA A N 1
ATOM 826 C CA . ALA A 1 109 ? -6.570 -4.161 0.872 1.00 93.62 109 ALA A CA 1
ATOM 827 C C . ALA A 1 109 ? -7.013 -2.715 0.573 1.00 93.62 109 ALA A C 1
ATOM 829 O O . ALA A 1 109 ? -8.048 -2.498 -0.054 1.00 93.62 109 ALA A O 1
ATOM 830 N N . VAL A 1 110 ? -6.216 -1.722 0.984 1.00 95.88 110 VAL A N 1
ATOM 831 C CA . VAL A 1 110 ? -6.481 -0.294 0.723 1.00 95.88 110 VAL A CA 1
ATOM 832 C C . VAL A 1 110 ? -5.807 0.225 -0.556 1.00 95.88 110 VAL A C 1
ATOM 834 O O . VAL A 1 110 ? -6.178 1.278 -1.067 1.00 95.88 110 VAL A O 1
ATOM 837 N N . GLY A 1 111 ? -4.807 -0.482 -1.087 1.00 94.25 111 GLY A N 1
ATOM 838 C CA . GLY A 1 111 ? -3.915 0.022 -2.136 1.00 94.25 111 GLY A CA 1
ATOM 839 C C . GLY A 1 111 ? -4.530 0.132 -3.532 1.00 94.25 111 GLY A C 1
ATOM 840 O O . GLY A 1 111 ? -3.995 0.863 -4.363 1.00 94.25 111 GLY A O 1
ATOM 841 N N . GLY A 1 112 ? -5.645 -0.561 -3.792 1.00 91.19 112 GLY A N 1
ATOM 842 C CA . GLY A 1 112 ? -6.242 -0.642 -5.135 1.00 91.19 112 GLY A CA 1
ATOM 843 C C . GLY A 1 112 ? -5.312 -1.293 -6.158 1.00 91.19 112 GLY A C 1
ATOM 844 O O . GLY A 1 112 ? -5.293 -0.923 -7.328 1.00 91.19 112 GLY A O 1
ATOM 845 N N . CYS A 1 113 ? -4.498 -2.232 -5.684 1.00 92.12 113 CYS A N 1
ATOM 846 C CA . CYS A 1 113 ? -3.471 -2.931 -6.436 1.00 92.12 113 CYS A CA 1
ATOM 847 C C . CYS A 1 113 ? -3.798 -4.425 -6.539 1.00 92.12 113 CYS A C 1
ATOM 849 O O . CYS A 1 113 ? -4.686 -4.944 -5.856 1.00 92.12 113 CYS A O 1
ATOM 851 N N . ALA A 1 114 ? -3.070 -5.132 -7.403 1.00 90.25 114 ALA A N 1
ATOM 852 C CA . ALA A 1 114 ? -3.163 -6.582 -7.463 1.00 90.25 114 ALA A CA 1
ATOM 853 C C . ALA A 1 114 ? -2.678 -7.211 -6.146 1.00 90.25 114 ALA A C 1
ATOM 855 O O . ALA A 1 114 ? -1.722 -6.744 -5.526 1.00 90.25 114 ALA A O 1
ATOM 856 N N . VAL A 1 115 ? -3.325 -8.305 -5.739 1.00 92.31 115 VAL A N 1
ATOM 857 C CA . VAL A 1 115 ? -2.942 -9.077 -4.554 1.00 92.31 115 VAL A CA 1
ATOM 858 C C . VAL A 1 115 ? -2.426 -10.430 -5.004 1.00 92.31 115 VAL A C 1
ATOM 860 O O . VAL A 1 115 ? -3.175 -11.249 -5.532 1.00 92.31 115 VAL A O 1
ATOM 863 N N . TYR A 1 116 ? -1.141 -10.669 -4.790 1.00 93.31 116 TYR A N 1
ATOM 864 C CA . TYR A 1 116 ? -0.508 -11.952 -5.052 1.00 93.31 116 TYR A CA 1
ATOM 865 C C . TYR A 1 116 ? 0.567 -12.214 -3.999 1.00 93.31 116 TYR A C 1
ATOM 867 O O . TYR A 1 116 ? 1.195 -11.281 -3.492 1.00 93.31 116 TYR A O 1
ATOM 875 N N . THR A 1 117 ? 0.749 -13.483 -3.630 1.00 95.25 117 THR A N 1
ATOM 876 C CA . THR A 1 117 ? 1.734 -13.876 -2.619 1.00 95.25 117 THR A CA 1
ATOM 877 C C . THR A 1 117 ? 2.828 -14.753 -3.201 1.00 95.25 117 THR A C 1
ATOM 879 O O . THR A 1 117 ? 2.629 -15.437 -4.204 1.00 95.25 117 THR A O 1
ATOM 882 N N . SER A 1 118 ? 4.003 -14.715 -2.573 1.00 95.38 118 SER A N 1
ATOM 883 C CA . SER A 1 118 ? 5.171 -15.502 -2.989 1.00 95.38 118 SER A CA 1
ATOM 884 C C . SER A 1 118 ? 5.614 -16.514 -1.933 1.00 95.38 118 SER A C 1
ATOM 886 O O . SER A 1 118 ? 6.786 -16.888 -1.852 1.00 95.38 118 SER A O 1
ATOM 888 N N . ASP A 1 119 ? 4.671 -16.960 -1.098 1.00 95.94 119 ASP A N 1
ATOM 889 C CA . ASP A 1 119 ? 4.950 -17.990 -0.106 1.00 95.94 119 ASP A CA 1
ATOM 890 C C . ASP A 1 119 ? 5.519 -19.246 -0.772 1.00 95.94 119 ASP A C 1
ATOM 892 O O . ASP A 1 119 ? 5.232 -19.579 -1.928 1.00 95.94 119 ASP A O 1
ATOM 896 N N . LYS A 1 120 ? 6.295 -20.003 0.001 1.00 94.38 120 LYS A N 1
ATOM 897 C CA . LYS A 1 120 ? 6.678 -21.347 -0.418 1.00 94.38 120 LYS A CA 1
ATOM 898 C C . LYS A 1 120 ? 5.396 -22.170 -0.660 1.00 94.38 120 LYS A C 1
ATOM 900 O O . LYS A 1 120 ? 4.491 -22.108 0.172 1.00 94.38 120 LYS A O 1
ATOM 905 N N . PRO A 1 121 ? 5.311 -22.977 -1.735 1.00 94.31 121 PRO A N 1
ATOM 906 C CA . PRO A 1 121 ? 4.138 -23.809 -1.984 1.00 94.31 121 PRO A CA 1
ATOM 907 C C . PRO A 1 121 ? 3.759 -24.653 -0.760 1.00 94.31 121 PRO A C 1
ATOM 909 O O . PRO A 1 121 ? 4.602 -25.365 -0.211 1.00 94.31 121 PRO A O 1
ATOM 912 N N . GLY A 1 122 ? 2.495 -24.558 -0.341 1.00 95.00 122 GLY A N 1
ATOM 913 C CA . GLY A 1 122 ? 1.966 -25.240 0.847 1.00 95.00 122 GLY A CA 1
ATOM 914 C C . GLY A 1 122 ? 2.166 -24.498 2.176 1.00 95.00 122 GLY A C 1
ATOM 915 O O . GLY A 1 122 ? 1.650 -24.949 3.191 1.00 95.00 122 GLY A O 1
ATOM 916 N N . GLU A 1 123 ? 2.853 -23.355 2.182 1.00 95.94 123 GLU A N 1
ATOM 917 C CA . GLU A 1 123 ? 3.142 -22.552 3.380 1.00 95.94 123 GLU A CA 1
ATOM 918 C C . GLU A 1 123 ? 2.356 -21.231 3.400 1.00 95.94 123 GLU A C 1
ATOM 920 O O . GLU A 1 123 ? 2.845 -20.224 3.900 1.00 95.94 123 GLU A O 1
ATOM 925 N N . HIS A 1 124 ? 1.142 -21.221 2.848 1.00 97.50 124 HIS A N 1
ATOM 926 C CA . HIS A 1 124 ? 0.267 -20.048 2.877 1.00 97.50 124 HIS A CA 1
ATOM 927 C C . HIS A 1 124 ? -0.464 -19.932 4.217 1.00 97.50 124 HIS A C 1
ATOM 929 O O . HIS A 1 124 ? -0.927 -20.933 4.770 1.00 97.50 124 HIS A O 1
ATOM 935 N N . ASP A 1 125 ? -0.636 -18.704 4.701 1.00 97.44 125 ASP A N 1
ATOM 936 C CA . ASP A 1 125 ? -1.572 -18.405 5.783 1.00 97.44 125 ASP A CA 1
ATOM 937 C C . ASP A 1 125 ? -2.964 -18.135 5.195 1.00 97.44 125 ASP A C 1
ATOM 939 O O . ASP A 1 125 ? -3.301 -17.021 4.786 1.00 97.44 125 ASP A O 1
ATOM 943 N N . PHE A 1 126 ? -3.788 -19.180 5.126 1.00 95.69 126 PHE A N 1
ATOM 944 C CA . PHE A 1 126 ? -5.146 -19.053 4.602 1.00 95.69 126 PHE A CA 1
ATOM 945 C C . PHE A 1 126 ? -6.073 -18.232 5.502 1.00 95.69 126 PHE A C 1
ATOM 947 O O . PHE A 1 126 ? -7.063 -17.704 5.001 1.00 95.69 126 PHE A O 1
ATOM 954 N N . ASP A 1 127 ? -5.790 -18.117 6.799 1.00 95.19 127 ASP A N 1
ATOM 955 C CA . ASP A 1 127 ? -6.636 -17.341 7.706 1.00 95.19 127 ASP A CA 1
ATOM 956 C C . ASP A 1 127 ? -6.426 -15.848 7.478 1.00 95.19 127 ASP A C 1
ATOM 958 O O . ASP A 1 127 ? -7.398 -15.093 7.457 1.00 95.19 127 ASP A O 1
ATOM 962 N N . LEU A 1 128 ? -5.189 -15.428 7.203 1.00 94.94 128 LEU A N 1
ATOM 963 C CA . LEU A 1 128 ? -4.904 -14.075 6.739 1.00 94.94 128 LEU A CA 1
ATOM 964 C C . LEU A 1 128 ? -5.511 -13.810 5.355 1.00 94.94 128 LEU A C 1
ATOM 966 O O . LEU A 1 128 ? -6.184 -12.799 5.167 1.00 94.94 128 LEU A O 1
ATOM 970 N N . LEU A 1 129 ? -5.310 -14.713 4.388 1.00 94.25 129 LEU A N 1
ATOM 971 C CA . LEU A 1 129 ? -5.812 -14.526 3.020 1.00 94.25 129 LEU A CA 1
ATOM 972 C C . LEU A 1 129 ? -7.342 -14.442 2.962 1.00 94.25 129 LEU A C 1
ATOM 974 O O . LEU A 1 129 ? -7.882 -13.647 2.196 1.00 94.25 129 LEU A O 1
ATOM 978 N N . ARG A 1 130 ? -8.050 -15.196 3.813 1.00 92.25 130 ARG A N 1
ATOM 979 C CA . ARG A 1 130 ? -9.512 -15.108 3.937 1.00 92.25 130 ARG A CA 1
ATOM 980 C C . ARG A 1 130 ? -10.004 -13.743 4.406 1.00 92.25 130 ARG A C 1
ATOM 982 O O . ARG A 1 130 ? -11.134 -13.401 4.100 1.00 92.25 130 ARG A O 1
ATOM 989 N N . ARG A 1 131 ? -9.186 -12.947 5.103 1.00 90.69 131 ARG A N 1
ATOM 990 C CA . ARG A 1 131 ? -9.564 -11.576 5.502 1.00 90.69 131 ARG A CA 1
ATOM 991 C C . ARG A 1 131 ? -9.556 -10.591 4.333 1.00 90.69 131 ARG A C 1
ATOM 993 O O . ARG A 1 131 ? -10.123 -9.513 4.455 1.00 90.69 131 ARG A O 1
ATOM 1000 N N . LEU A 1 132 ? -8.912 -10.938 3.217 1.00 89.88 132 LEU A N 1
ATOM 1001 C CA . LEU A 1 132 ? -8.840 -10.097 2.018 1.00 89.88 132 LEU A CA 1
ATOM 1002 C C . LEU A 1 132 ? -9.981 -10.361 1.029 1.00 89.88 132 LEU A C 1
ATOM 1004 O O . LEU A 1 132 ? -10.090 -9.655 0.028 1.00 89.88 132 LEU A O 1
ATOM 1008 N N . VAL A 1 133 ? -10.809 -11.374 1.281 1.00 85.56 133 VAL A N 1
ATOM 1009 C CA . VAL A 1 133 ? -11.877 -11.815 0.379 1.00 85.56 133 VAL A CA 1
ATOM 1010 C C . VAL A 1 133 ? -13.180 -11.996 1.150 1.00 85.56 133 VAL A C 1
ATOM 1012 O O . VAL A 1 133 ? -13.181 -12.242 2.353 1.00 85.56 133 VAL A O 1
ATOM 1015 N N . PHE A 1 134 ? -14.308 -11.886 0.461 1.00 80.75 134 PHE A N 1
ATOM 1016 C CA . PHE A 1 134 ? -15.600 -12.241 1.032 1.00 80.75 134 PHE A CA 1
ATOM 1017 C C . PHE A 1 134 ? -15.782 -13.764 1.092 1.00 80.75 134 PHE A C 1
ATOM 1019 O O . PHE A 1 134 ? -15.095 -14.501 0.378 1.00 80.75 134 PHE A O 1
ATOM 1026 N N . PRO A 1 135 ? -16.739 -14.263 1.900 1.00 79.06 135 PRO A N 1
ATOM 1027 C CA . PRO A 1 135 ? -17.060 -15.691 1.957 1.00 79.06 135 PRO A CA 1
ATOM 1028 C C . PRO A 1 135 ? -17.445 -16.307 0.603 1.00 79.06 135 PRO A C 1
ATOM 1030 O O . PRO A 1 135 ? -17.229 -17.499 0.399 1.00 79.06 135 PRO A O 1
ATOM 1033 N N . ASP A 1 136 ? -17.979 -15.503 -0.322 1.00 79.50 136 ASP A N 1
ATOM 1034 C CA . ASP A 1 136 ? -18.321 -15.910 -1.692 1.00 79.50 136 ASP A CA 1
ATOM 1035 C C . ASP A 1 136 ? -17.106 -15.967 -2.643 1.00 79.50 136 ASP A C 1
ATOM 1037 O O . ASP A 1 136 ? -17.237 -16.346 -3.805 1.00 79.50 136 ASP A O 1
ATOM 1041 N N . GLY A 1 137 ? -15.915 -15.606 -2.155 1.00 77.25 137 GLY A N 1
ATOM 1042 C CA . GLY A 1 137 ? -14.671 -15.559 -2.919 1.00 77.25 137 GLY A CA 1
ATOM 1043 C C . GLY A 1 137 ? -14.458 -14.264 -3.705 1.00 77.25 137 GLY A C 1
ATOM 1044 O O . GLY A 1 137 ? -13.405 -14.106 -4.324 1.00 77.25 137 GLY A O 1
ATOM 1045 N N . SER A 1 138 ? -15.405 -13.322 -3.683 1.00 76.75 138 SER A N 1
ATOM 1046 C CA . SER A 1 138 ? -15.223 -12.015 -4.313 1.00 76.75 138 SER A CA 1
ATOM 1047 C C . SER A 1 138 ? -14.268 -11.128 -3.505 1.00 76.75 138 SER A C 1
ATOM 1049 O O . SER A 1 138 ? -14.120 -11.274 -2.291 1.00 76.75 138 SER A O 1
ATOM 1051 N N . VAL A 1 139 ? -13.591 -10.193 -4.177 1.00 79.25 139 VAL A N 1
ATOM 1052 C CA . VAL A 1 139 ? -12.574 -9.329 -3.555 1.00 79.25 139 VAL A CA 1
ATOM 1053 C C . VAL A 1 139 ? -13.083 -7.882 -3.501 1.00 79.25 139 VAL A C 1
ATOM 1055 O O . VAL A 1 139 ? -13.500 -7.359 -4.539 1.00 79.25 139 VAL A O 1
ATOM 1058 N N . PRO A 1 140 ? -13.042 -7.192 -2.343 1.00 79.25 140 PRO A N 1
ATOM 1059 C CA . PRO A 1 140 ? -13.389 -5.774 -2.218 1.00 79.25 140 PRO A CA 1
ATOM 1060 C C . PRO A 1 140 ? -12.280 -4.857 -2.767 1.00 79.25 140 PRO A C 1
ATOM 1062 O O . PRO A 1 140 ? -11.797 -3.969 -2.064 1.00 79.25 140 PRO A O 1
ATOM 1065 N N . VAL A 1 141 ? -11.870 -5.070 -4.022 1.00 81.62 141 VAL A N 1
ATOM 1066 C CA . VAL A 1 141 ? -10.780 -4.321 -4.663 1.00 81.62 141 VAL A CA 1
ATOM 1067 C C . VAL A 1 141 ? -11.105 -2.831 -4.660 1.00 81.62 141 VAL A C 1
ATOM 1069 O O . VAL A 1 141 ? -12.192 -2.411 -5.070 1.00 81.62 141 VAL A O 1
ATOM 1072 N N . ALA A 1 142 ? -10.157 -2.030 -4.185 1.00 88.31 142 ALA A N 1
ATOM 1073 C CA . ALA A 1 142 ? -10.285 -0.590 -4.240 1.00 88.31 142 ALA A CA 1
ATOM 1074 C C . ALA A 1 142 ? -10.063 -0.074 -5.674 1.00 88.31 142 ALA A C 1
ATOM 1076 O O . ALA A 1 142 ? -9.250 -0.600 -6.425 1.00 88.31 142 ALA A O 1
ATOM 1077 N N . LEU A 1 143 ? -10.833 0.937 -6.064 1.00 87.69 143 LEU A N 1
ATOM 1078 C CA . LEU A 1 143 ? -11.028 1.367 -7.451 1.00 87.69 143 LEU A CA 1
ATOM 1079 C C . LEU A 1 143 ? -10.042 2.447 -7.901 1.00 87.69 143 LEU A C 1
ATOM 1081 O O . LEU A 1 143 ? -10.043 2.829 -9.067 1.00 87.69 143 LEU A O 1
ATOM 1085 N N . ARG A 1 144 ? -9.249 2.999 -6.981 1.00 90.00 144 ARG A N 1
ATOM 1086 C CA . ARG A 1 144 ? -8.237 4.020 -7.274 1.00 90.00 144 ARG A CA 1
ATOM 1087 C C . ARG A 1 144 ? -6.877 3.555 -6.761 1.00 90.00 144 ARG A C 1
ATOM 1089 O O . ARG A 1 144 ? -6.828 2.659 -5.927 1.00 90.00 144 ARG A O 1
ATOM 1096 N N . PRO A 1 145 ? -5.768 4.172 -7.182 1.00 91.19 145 PRO A N 1
ATOM 1097 C CA . PRO A 1 145 ? -4.500 4.000 -6.485 1.00 91.19 145 PRO A CA 1
ATOM 1098 C C . PRO A 1 145 ? -4.634 4.490 -5.040 1.00 91.19 145 PRO A C 1
ATOM 1100 O O . PRO A 1 145 ? -5.125 5.600 -4.813 1.00 91.19 145 PRO A O 1
ATOM 1103 N N . GLY A 1 146 ? -4.198 3.685 -4.073 1.00 92.50 146 GLY A N 1
ATOM 1104 C CA . GLY A 1 146 ? -4.171 4.074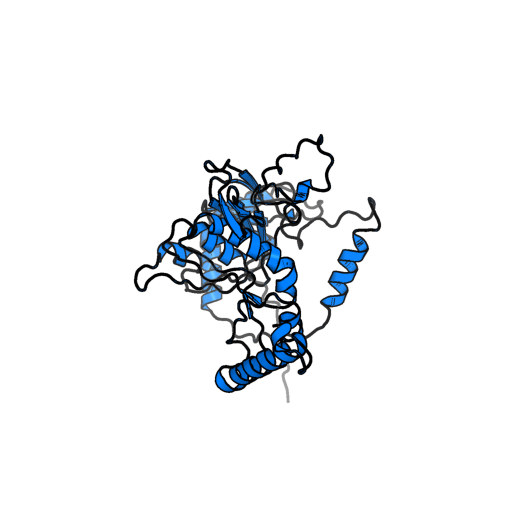 -2.664 1.00 92.50 146 GLY A CA 1
ATOM 1105 C C . GLY A 1 146 ? -3.239 5.264 -2.447 1.00 92.50 146 GLY A C 1
ATOM 1106 O O . GLY A 1 146 ? -2.119 5.284 -2.962 1.00 92.50 146 GLY A O 1
ATOM 1107 N N . ARG A 1 147 ? -3.697 6.270 -1.695 1.00 90.12 147 ARG A N 1
ATOM 1108 C CA . ARG A 1 147 ? -2.940 7.513 -1.472 1.00 90.12 147 ARG A CA 1
ATOM 1109 C C . ARG A 1 147 ? -2.908 7.905 -0.004 1.00 90.12 147 ARG A C 1
ATOM 1111 O O . ARG A 1 147 ? -3.913 7.704 0.682 1.00 90.12 147 ARG A O 1
ATOM 1118 N N . PRO A 1 148 ? -1.808 8.525 0.464 1.00 96.12 148 PRO A N 1
ATOM 1119 C CA . PRO A 1 148 ? -1.779 9.162 1.767 1.00 96.12 148 PRO A CA 1
ATOM 1120 C C . PRO A 1 148 ? -2.929 10.164 1.923 1.00 96.12 148 PRO A C 1
ATOM 1122 O O . PRO A 1 148 ? -3.272 10.880 0.976 1.00 96.12 148 PRO A O 1
ATOM 1125 N N . THR A 1 149 ? -3.520 10.238 3.111 1.00 94.88 149 THR A N 1
ATOM 1126 C CA . THR A 1 149 ? -4.474 11.300 3.448 1.00 94.88 149 THR A CA 1
ATOM 1127 C C . THR A 1 149 ? -3.754 12.647 3.527 1.00 94.88 149 THR A C 1
ATOM 1129 O O . THR A 1 149 ? -2.535 12.732 3.718 1.00 94.88 149 THR A O 1
ATOM 1132 N N . ALA A 1 150 ? -4.506 13.736 3.361 1.00 90.81 150 ALA A N 1
ATOM 1133 C CA . ALA A 1 150 ? -3.933 15.078 3.255 1.00 90.81 150 ALA A CA 1
ATOM 1134 C C . ALA A 1 150 ? -3.101 15.486 4.487 1.00 90.81 150 ALA A C 1
ATOM 1136 O O . ALA A 1 150 ? -2.091 16.175 4.354 1.00 90.81 150 ALA A O 1
ATOM 1137 N N . ASP A 1 151 ? -3.490 15.038 5.680 1.00 89.00 151 ASP A N 1
ATOM 1138 C CA . ASP A 1 151 ? -2.839 15.375 6.947 1.00 89.00 151 ASP A CA 1
ATOM 1139 C C . ASP A 1 151 ? -1.505 14.646 7.189 1.00 89.00 151 ASP A C 1
ATOM 1141 O O . ASP A 1 151 ? -0.725 15.088 8.042 1.00 89.00 151 ASP A O 1
ATOM 1145 N N . CYS A 1 152 ? -1.216 13.570 6.446 1.00 90.38 152 CYS A N 1
ATOM 1146 C CA . CYS A 1 152 ? 0.068 12.864 6.492 1.00 90.38 152 CYS A CA 1
ATOM 1147 C C . CYS A 1 152 ? 0.889 12.967 5.195 1.00 90.38 152 CYS A C 1
ATOM 1149 O O . CYS A 1 152 ? 2.039 12.539 5.186 1.00 90.38 152 CYS A O 1
ATOM 1151 N N . LEU A 1 153 ? 0.362 13.575 4.124 1.00 88.75 153 LEU A N 1
ATOM 1152 C CA . LEU A 1 153 ? 1.027 13.662 2.812 1.00 88.75 153 LEU A CA 1
ATOM 1153 C C . LEU A 1 153 ? 2.418 14.327 2.845 1.00 88.75 153 LEU A C 1
ATOM 1155 O O . LEU A 1 153 ? 3.286 13.983 2.051 1.00 88.75 153 LEU A O 1
ATOM 1159 N N . PHE A 1 154 ? 2.646 15.278 3.750 1.00 87.12 154 PHE A N 1
ATOM 1160 C CA . PHE A 1 154 ? 3.929 15.989 3.871 1.00 87.12 154 PHE A CA 1
ATOM 1161 C C . PHE A 1 154 ? 4.698 15.631 5.144 1.00 87.12 154 PHE A C 1
ATOM 1163 O O . PHE A 1 154 ? 5.564 16.387 5.585 1.00 87.12 154 PHE A O 1
ATOM 1170 N N . LYS A 1 155 ? 4.366 14.497 5.762 1.00 87.19 155 LYS A N 1
ATOM 1171 C CA . LYS A 1 155 ? 5.022 14.011 6.973 1.00 87.19 155 LYS A CA 1
ATOM 1172 C C . LYS A 1 155 ? 5.719 12.691 6.680 1.00 87.19 155 LYS A C 1
ATOM 1174 O O . LYS A 1 155 ? 5.215 11.884 5.909 1.00 87.19 155 LYS A O 1
ATOM 1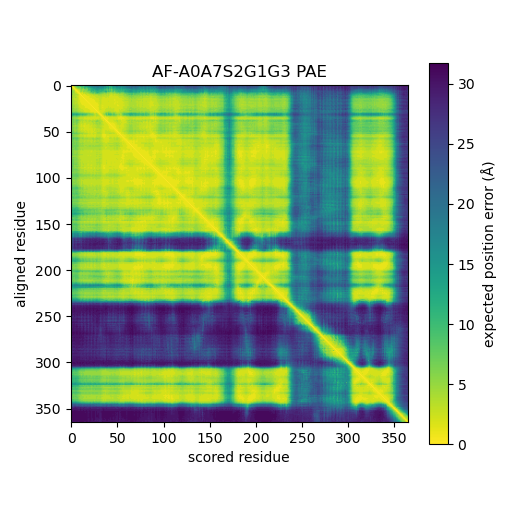179 N N . ASP A 1 156 ? 6.861 12.469 7.320 1.00 87.69 156 ASP A N 1
ATOM 1180 C CA . ASP A 1 156 ? 7.557 11.188 7.238 1.00 87.69 156 ASP A CA 1
ATOM 1181 C C . ASP A 1 156 ? 6.953 10.196 8.253 1.00 87.69 156 ASP A C 1
ATOM 1183 O O . ASP A 1 156 ? 7.148 10.377 9.459 1.00 87.69 156 ASP A O 1
ATOM 1187 N N . PRO A 1 157 ? 6.241 9.143 7.805 1.00 91.56 157 PRO A N 1
ATOM 1188 C CA . PRO A 1 157 ? 5.632 8.164 8.704 1.00 91.56 157 PRO A CA 1
ATOM 1189 C C . PRO A 1 157 ? 6.644 7.178 9.302 1.00 91.56 157 PRO A C 1
ATOM 1191 O O . PRO A 1 157 ? 6.299 6.413 10.201 1.00 91.56 157 PRO A O 1
ATOM 1194 N N . THR A 1 158 ? 7.886 7.163 8.810 1.00 89.94 158 THR A N 1
ATOM 1195 C CA . THR A 1 158 ? 8.948 6.302 9.344 1.00 89.94 158 THR A CA 1
ATOM 1196 C C . THR A 1 158 ? 9.605 6.918 10.578 1.00 89.94 158 THR A C 1
ATOM 1198 O O . THR A 1 158 ? 10.186 6.207 11.395 1.00 89.94 158 THR A O 1
ATOM 1201 N N . GLY A 1 159 ? 9.502 8.242 10.747 1.00 81.50 159 GLY A N 1
ATOM 1202 C CA . GLY A 1 159 ? 10.251 8.982 11.764 1.00 81.50 159 GLY A CA 1
ATOM 1203 C C . GLY A 1 159 ? 11.738 9.146 11.422 1.00 81.50 159 GLY A C 1
ATOM 1204 O O . GLY A 1 159 ? 12.523 9.533 12.292 1.00 81.50 159 GLY A O 1
ATOM 1205 N N . TYR A 1 160 ? 12.146 8.863 10.178 1.00 79.56 160 TYR A N 1
ATOM 1206 C CA . TYR A 1 160 ? 13.534 8.975 9.756 1.00 79.56 160 TYR A CA 1
ATOM 1207 C C . TYR A 1 160 ? 13.955 10.430 9.585 1.00 79.56 160 TYR A C 1
ATOM 1209 O O . TYR A 1 160 ? 13.599 11.160 8.664 1.00 79.56 160 TYR A O 1
ATOM 1217 N N . ALA A 1 161 ? 14.833 10.857 10.474 1.00 70.88 161 ALA A N 1
ATOM 1218 C CA . ALA A 1 161 ? 15.421 12.169 10.388 1.00 70.88 161 ALA A CA 1
ATOM 1219 C C . ALA A 1 161 ? 16.610 12.131 9.403 1.00 70.88 161 ALA A C 1
ATOM 1221 O O . ALA A 1 161 ? 17.747 11.990 9.860 1.00 70.88 161 ALA A O 1
ATOM 1222 N N . ASP A 1 162 ? 16.393 12.341 8.092 1.00 66.06 162 ASP A N 1
ATOM 1223 C CA . ASP A 1 162 ? 17.465 12.287 7.070 1.00 66.06 162 ASP A CA 1
ATOM 1224 C C . ASP A 1 162 ? 18.692 13.135 7.485 1.00 66.06 162 ASP A C 1
ATOM 1226 O O . ASP A 1 162 ? 18.577 14.357 7.669 1.00 66.06 162 ASP A O 1
ATOM 1230 N N . PRO A 1 163 ? 19.876 12.524 7.691 1.00 61.75 163 PRO A N 1
ATOM 1231 C CA . PRO A 1 163 ? 21.110 13.233 8.018 1.00 61.75 163 PRO A CA 1
ATOM 1232 C C . PRO A 1 163 ? 21.574 14.212 6.929 1.00 61.75 163 PRO A C 1
ATOM 1234 O O . PRO A 1 163 ? 22.378 15.099 7.216 1.00 61.75 163 PRO A O 1
ATOM 1237 N N . LEU A 1 164 ? 21.117 14.054 5.682 1.00 60.38 164 LEU A N 1
ATOM 1238 C CA . LEU A 1 164 ? 21.420 14.942 4.556 1.00 60.38 164 LEU A CA 1
ATOM 1239 C C . LEU A 1 164 ? 20.457 16.130 4.455 1.00 60.38 164 LEU A C 1
ATOM 1241 O O . LEU A 1 164 ? 20.867 17.182 3.975 1.00 60.38 164 LEU A O 1
ATOM 1245 N N . ALA A 1 165 ? 19.239 16.034 4.995 1.00 59.31 165 ALA A N 1
ATOM 1246 C CA . ALA A 1 165 ? 18.320 17.177 5.075 1.00 59.31 165 ALA A CA 1
ATOM 1247 C C . ALA A 1 165 ? 18.865 18.326 5.958 1.00 59.31 165 ALA A C 1
ATOM 1249 O O . ALA A 1 165 ? 18.383 19.453 5.897 1.00 59.31 165 ALA A O 1
ATOM 1250 N N . SER A 1 166 ? 19.899 18.055 6.766 1.00 48.72 166 SER A N 1
ATOM 1251 C CA . SER A 1 166 ? 20.549 19.015 7.664 1.00 48.72 166 SER A CA 1
ATOM 1252 C C . SER A 1 166 ? 21.676 19.832 7.022 1.00 48.72 166 SER A C 1
ATOM 1254 O O . SER A 1 166 ? 22.119 20.797 7.638 1.00 48.72 166 SER A O 1
ATOM 1256 N N . THR A 1 167 ? 22.185 19.493 5.832 1.00 49.41 167 THR A N 1
ATOM 1257 C CA . THR A 1 167 ? 23.375 20.187 5.292 1.00 49.41 167 THR A CA 1
ATOM 1258 C C . THR A 1 167 ? 23.085 21.586 4.737 1.00 49.41 167 THR A C 1
ATOM 1260 O O . THR A 1 167 ? 24.016 22.290 4.359 1.00 49.41 167 THR A O 1
ATOM 1263 N N . SER A 1 168 ? 21.818 22.014 4.721 1.00 49.22 168 SER A N 1
ATOM 1264 C CA . SER A 1 168 ? 21.395 23.395 4.440 1.00 49.22 168 SER A CA 1
ATOM 1265 C C . SER A 1 168 ? 20.872 24.149 5.672 1.00 49.22 168 SER A C 1
ATOM 1267 O O . SER A 1 168 ? 20.557 25.332 5.561 1.00 49.22 168 SER A O 1
ATOM 1269 N N . ALA A 1 169 ? 20.760 23.499 6.836 1.00 46.53 169 ALA A N 1
ATOM 1270 C CA . ALA A 1 169 ? 20.275 24.117 8.069 1.00 46.53 169 ALA A CA 1
ATOM 1271 C C . ALA A 1 169 ? 21.459 24.550 8.960 1.00 46.53 169 ALA A C 1
ATOM 1273 O O . ALA A 1 169 ? 22.429 23.799 9.088 1.00 46.53 169 ALA A O 1
ATOM 1274 N N . PRO A 1 170 ? 21.425 25.748 9.575 1.00 45.94 170 PRO A N 1
ATOM 1275 C CA . PRO A 1 170 ? 22.517 26.220 10.417 1.00 45.94 170 PRO A CA 1
ATOM 1276 C C . PRO A 1 170 ? 22.733 25.298 11.633 1.00 45.94 170 PRO A C 1
ATOM 1278 O O . PRO A 1 170 ? 21.762 24.795 12.200 1.00 45.94 170 PRO A O 1
ATOM 1281 N N . PRO A 1 171 ? 23.990 25.118 12.086 1.00 44.12 171 PRO A N 1
ATOM 1282 C CA . PRO A 1 171 ? 24.406 24.083 13.046 1.00 44.12 171 PRO A CA 1
ATOM 1283 C C . PRO A 1 171 ? 23.785 24.174 14.456 1.00 44.12 171 PRO A C 1
ATOM 1285 O O . PRO A 1 171 ? 24.040 23.303 15.280 1.00 44.12 171 PRO A O 1
ATOM 1288 N N . ASN A 1 172 ? 22.966 25.195 14.735 1.00 41.41 172 ASN A N 1
ATOM 1289 C CA . ASN A 1 172 ? 22.380 25.480 16.050 1.00 41.41 172 ASN A CA 1
ATOM 1290 C C . ASN A 1 172 ? 20.845 25.379 16.086 1.00 41.41 172 ASN A C 1
ATOM 1292 O O . ASN A 1 172 ? 20.231 25.792 17.068 1.00 41.41 172 ASN A O 1
ATOM 1296 N N . VAL A 1 173 ? 20.204 24.849 15.041 1.00 39.56 173 VAL A N 1
ATOM 1297 C CA . VAL A 1 173 ? 18.770 24.534 15.093 1.00 39.56 173 VAL A CA 1
ATOM 1298 C C . VAL A 1 173 ? 18.636 23.078 15.512 1.00 39.56 173 VAL A C 1
ATOM 1300 O O . VAL A 1 173 ? 18.984 22.176 14.751 1.00 39.56 173 VAL A O 1
ATOM 1303 N N . ALA A 1 174 ? 18.160 22.846 16.737 1.00 39.34 174 ALA A N 1
ATOM 1304 C CA . ALA A 1 174 ? 17.752 21.518 17.172 1.00 39.34 174 ALA A CA 1
ATOM 1305 C C . ALA A 1 174 ? 16.777 20.954 16.131 1.00 39.34 174 ALA A C 1
ATOM 1307 O O . ALA A 1 174 ? 15.750 21.568 15.836 1.00 39.34 174 ALA A O 1
ATOM 1308 N N . LYS A 1 175 ? 17.144 19.819 15.531 1.00 45.53 175 LYS A N 1
ATOM 1309 C CA . LYS A 1 175 ? 16.310 19.118 14.557 1.00 45.53 175 LYS A CA 1
ATOM 1310 C C . LYS A 1 175 ? 14.992 18.796 15.261 1.00 45.53 175 LYS A C 1
ATOM 1312 O O . LYS A 1 175 ? 15.054 18.125 16.294 1.00 45.53 175 LYS A O 1
ATOM 1317 N N . PRO A 1 176 ? 13.832 19.281 14.785 1.00 42.62 176 PRO A N 1
ATOM 1318 C CA . PRO A 1 176 ? 12.587 18.870 15.400 1.00 42.62 176 PRO A CA 1
ATOM 1319 C C . PRO A 1 176 ? 12.524 17.341 15.284 1.00 42.62 176 PRO A C 1
ATOM 1321 O O . PRO A 1 176 ? 12.779 16.817 14.191 1.00 42.62 176 PRO A O 1
ATOM 1324 N N . PRO A 1 177 ? 12.265 16.603 16.377 1.00 49.66 177 PRO A N 1
ATOM 1325 C CA . PRO A 1 177 ? 11.811 15.232 16.222 1.00 49.66 177 PRO A CA 1
ATOM 1326 C C . PRO A 1 177 ? 10.607 15.295 15.279 1.00 49.66 177 PRO A C 1
ATOM 1328 O O . PRO A 1 177 ? 9.734 16.143 15.463 1.00 49.66 177 PRO A O 1
ATOM 1331 N N . ALA A 1 178 ? 10.608 14.494 14.212 1.00 59.38 178 ALA A N 1
ATOM 1332 C CA . ALA A 1 178 ? 9.431 14.400 13.362 1.00 59.38 178 ALA A CA 1
ATOM 1333 C C . ALA A 1 178 ? 8.268 14.008 14.278 1.00 59.38 178 ALA A C 1
ATOM 1335 O O . ALA A 1 178 ? 8.360 12.973 14.948 1.00 59.38 178 ALA A O 1
ATOM 1336 N N . ASP A 1 179 ? 7.244 14.862 14.377 1.00 62.47 179 ASP A N 1
ATOM 1337 C CA . ASP A 1 179 ? 6.053 14.541 15.158 1.00 62.47 179 ASP A CA 1
ATOM 1338 C C . ASP A 1 179 ? 5.588 13.145 14.724 1.00 62.47 179 ASP A C 1
ATOM 1340 O O . ASP A 1 179 ? 5.394 12.929 13.519 1.00 62.47 179 ASP A O 1
ATOM 1344 N N . PRO A 1 180 ? 5.477 12.180 15.657 1.00 68.19 180 PRO A N 1
ATOM 1345 C CA . PRO A 1 180 ? 5.063 10.832 15.318 1.00 68.19 180 PRO A CA 1
ATOM 1346 C C . PRO A 1 180 ? 3.738 10.902 14.568 1.00 68.19 180 PRO A C 1
ATOM 1348 O O . PRO A 1 180 ? 2.749 11.403 15.101 1.00 68.19 180 PRO A O 1
ATOM 1351 N N . THR A 1 181 ? 3.709 10.412 13.333 1.00 85.81 181 THR A N 1
ATOM 1352 C CA . THR A 1 181 ? 2.475 10.346 12.558 1.00 85.81 181 THR A CA 1
ATOM 1353 C C . THR A 1 181 ? 2.273 8.933 12.062 1.00 85.81 181 THR A C 1
ATOM 1355 O O . THR A 1 181 ? 3.194 8.305 11.542 1.00 85.81 181 THR A O 1
ATOM 1358 N N . ALA A 1 182 ? 1.052 8.435 12.210 1.00 94.81 182 ALA A N 1
ATOM 1359 C CA . ALA A 1 182 ? 0.644 7.254 11.478 1.00 94.81 182 ALA A CA 1
ATOM 1360 C C . ALA A 1 182 ? 0.583 7.627 9.993 1.00 94.81 182 ALA A C 1
ATOM 1362 O O . ALA A 1 182 ? 0.208 8.757 9.647 1.00 94.81 182 ALA A O 1
ATOM 1363 N N . LEU A 1 183 ? 0.936 6.689 9.116 1.00 97.06 183 LEU A N 1
ATOM 1364 C CA . LEU A 1 183 ? 0.553 6.813 7.716 1.00 97.06 183 LEU A CA 1
ATOM 1365 C C . LEU A 1 183 ? -0.921 6.441 7.622 1.00 97.06 183 LEU A C 1
ATOM 1367 O O . LEU A 1 183 ? -1.288 5.335 8.007 1.00 97.06 183 LEU A O 1
ATOM 1371 N N . LYS A 1 184 ? -1.751 7.333 7.089 1.00 97.88 184 LYS A N 1
ATOM 1372 C CA . LYS A 1 184 ? -3.123 7.006 6.714 1.00 97.88 184 LYS A CA 1
ATOM 1373 C C . LYS A 1 184 ? -3.223 6.945 5.202 1.00 97.88 184 LYS A C 1
ATOM 1375 O O . LYS A 1 184 ? -2.749 7.847 4.522 1.00 97.88 184 LYS A O 1
ATOM 1380 N N . ILE A 1 185 ? -3.825 5.888 4.682 1.00 98.00 185 ILE A N 1
ATOM 1381 C CA . ILE A 1 185 ? -4.063 5.680 3.256 1.00 98.00 185 ILE A CA 1
ATOM 1382 C C . ILE A 1 185 ? -5.567 5.585 3.063 1.00 98.00 185 ILE A C 1
ATOM 1384 O O . ILE A 1 185 ? -6.224 4.848 3.793 1.00 98.00 185 ILE A O 1
ATOM 1388 N N . TRP A 1 186 ? -6.111 6.307 2.090 1.00 95.94 186 TRP A N 1
ATOM 1389 C CA . TRP A 1 186 ? -7.532 6.239 1.763 1.00 95.94 186 TRP A CA 1
ATOM 1390 C C . TRP A 1 186 ? -7.753 5.722 0.344 1.00 95.94 186 TRP A C 1
ATOM 1392 O O . TRP A 1 186 ? -6.899 5.866 -0.539 1.00 95.94 186 TRP A O 1
ATOM 1402 N N . ASN A 1 187 ? -8.922 5.123 0.136 1.00 94.12 187 ASN A N 1
ATOM 1403 C CA . ASN A 1 187 ? -9.393 4.671 -1.162 1.00 94.12 187 ASN A CA 1
ATOM 1404 C C . ASN A 1 187 ? -10.923 4.504 -1.175 1.00 94.12 187 ASN A C 1
ATOM 1406 O O . ASN A 1 187 ? -11.607 4.746 -0.179 1.00 94.12 187 ASN A O 1
ATOM 1410 N N . THR A 1 188 ? -11.473 4.078 -2.307 1.00 89.75 188 THR A N 1
ATOM 1411 C CA . THR A 1 188 ? -12.892 3.750 -2.478 1.00 89.75 188 THR A CA 1
ATOM 1412 C C . THR A 1 188 ? -13.045 2.391 -3.138 1.00 89.75 188 THR A C 1
ATOM 1414 O O . THR A 1 188 ? -12.216 2.001 -3.950 1.00 89.75 188 THR A O 1
ATOM 1417 N N . ASN A 1 189 ? -14.098 1.662 -2.792 1.00 79.75 189 ASN A N 1
ATOM 1418 C CA . ASN A 1 189 ? -14.506 0.436 -3.465 1.00 79.75 189 ASN A CA 1
ATOM 1419 C C . ASN A 1 189 ? -16.020 0.470 -3.730 1.00 79.75 189 ASN A C 1
ATOM 1421 O O . ASN A 1 189 ? -16.700 1.432 -3.374 1.00 79.75 189 ASN A O 1
ATOM 1425 N N . ARG A 1 190 ? -16.572 -0.591 -4.330 1.00 75.19 190 ARG A N 1
ATOM 1426 C CA . ARG A 1 190 ? -18.012 -0.668 -4.650 1.00 75.19 190 ARG A CA 1
ATOM 1427 C C . ARG A 1 190 ? -18.953 -0.532 -3.439 1.00 75.19 190 ARG A C 1
ATOM 1429 O O . ARG A 1 190 ? -20.141 -0.316 -3.633 1.00 75.19 190 ARG A O 1
ATOM 1436 N N . PHE A 1 191 ? -18.444 -0.679 -2.215 1.00 74.00 191 PHE A N 1
ATOM 1437 C CA . PHE A 1 191 ? -19.225 -0.616 -0.976 1.00 74.00 191 PHE A CA 1
ATOM 1438 C C . PHE A 1 191 ? -19.120 0.732 -0.255 1.00 74.00 191 PHE A C 1
ATOM 1440 O O . PHE A 1 191 ? -19.872 0.981 0.684 1.00 74.00 191 PHE A O 1
ATOM 1447 N N . GLY A 1 192 ? -18.194 1.600 -0.668 1.00 83.69 192 GLY A N 1
ATOM 1448 C CA . GLY A 1 192 ? -17.975 2.897 -0.041 1.00 83.69 192 GLY A CA 1
ATOM 1449 C C . GLY A 1 192 ? -16.508 3.301 -0.058 1.00 83.69 192 GLY A C 1
ATOM 1450 O O . GLY A 1 192 ? -15.831 3.251 -1.087 1.00 83.69 192 GLY A O 1
ATOM 1451 N N . TYR A 1 193 ? -16.018 3.732 1.094 1.00 90.69 193 TYR A N 1
ATOM 1452 C CA . TYR A 1 193 ? -14.666 4.237 1.277 1.00 90.69 193 TYR A CA 1
ATOM 1453 C C . TYR A 1 193 ? -13.909 3.368 2.267 1.00 90.69 193 TYR A C 1
ATOM 1455 O O . TYR A 1 193 ? -14.496 2.751 3.150 1.00 90.69 193 TYR A O 1
ATOM 1463 N N . VAL A 1 194 ? -12.595 3.313 2.120 1.00 93.44 194 VAL A N 1
ATOM 1464 C CA . VAL A 1 194 ? -11.710 2.590 3.028 1.00 93.44 194 VAL A CA 1
ATOM 1465 C C . VAL A 1 194 ? -10.575 3.513 3.438 1.00 93.44 194 VAL A C 1
ATOM 1467 O O . VAL A 1 194 ? -9.986 4.188 2.596 1.00 93.44 194 VAL A O 1
ATOM 1470 N N . VAL A 1 195 ? -10.286 3.555 4.734 1.00 97.19 195 VAL A N 1
ATOM 1471 C CA . VAL A 1 195 ? -9.135 4.259 5.297 1.00 97.19 195 VAL A CA 1
ATOM 1472 C C . VAL A 1 195 ? -8.360 3.270 6.145 1.00 97.19 195 VAL A C 1
ATOM 1474 O O . VAL A 1 195 ? -8.924 2.644 7.037 1.00 97.19 195 VAL A O 1
ATOM 1477 N N . ALA A 1 196 ? -7.072 3.124 5.869 1.00 98.06 196 ALA A N 1
ATOM 1478 C CA . ALA A 1 196 ? -6.170 2.315 6.669 1.00 98.06 196 ALA A CA 1
ATOM 1479 C C . ALA A 1 196 ? -5.134 3.207 7.347 1.00 98.06 196 ALA A C 1
ATOM 1481 O O . ALA A 1 196 ? -4.618 4.132 6.723 1.00 98.06 196 ALA A O 1
ATOM 1482 N N . ALA A 1 197 ? -4.824 2.927 8.607 1.00 98.31 197 ALA A N 1
ATOM 1483 C CA . ALA A 1 197 ? -3.792 3.607 9.374 1.00 98.31 197 ALA A CA 1
ATOM 1484 C C . ALA A 1 197 ? -2.678 2.623 9.736 1.00 98.31 197 ALA A C 1
ATOM 1486 O O . ALA A 1 197 ? -2.962 1.483 10.088 1.00 98.31 197 ALA A O 1
ATOM 1487 N N . PHE A 1 198 ? -1.425 3.066 9.670 1.00 98.06 198 PHE A N 1
ATOM 1488 C CA . PHE A 1 198 ? -0.248 2.223 9.862 1.00 98.06 198 PHE A CA 1
ATOM 1489 C C . PHE A 1 198 ? 0.780 2.900 10.767 1.00 98.06 198 PHE A C 1
ATOM 1491 O O . PHE A 1 198 ? 1.102 4.077 10.569 1.00 98.06 198 PHE A O 1
ATOM 1498 N N . ASN A 1 199 ? 1.368 2.138 11.692 1.00 95.94 199 ASN A N 1
ATOM 1499 C CA . ASN A 1 199 ? 2.613 2.531 12.345 1.00 95.94 199 ASN A CA 1
ATOM 1500 C C . ASN A 1 199 ? 3.807 1.980 11.551 1.00 95.94 199 ASN A C 1
ATOM 1502 O O . ASN A 1 199 ? 4.122 0.790 11.607 1.00 95.94 199 ASN A O 1
ATOM 1506 N N . LEU A 1 200 ? 4.467 2.860 10.795 1.00 94.94 200 LEU A N 1
ATOM 1507 C CA . LEU A 1 200 ? 5.599 2.508 9.931 1.00 94.94 200 LEU A CA 1
ATOM 1508 C C . LEU A 1 200 ? 6.960 2.884 10.525 1.00 94.94 200 LEU A C 1
ATOM 1510 O O . LEU A 1 200 ? 7.973 2.846 9.821 1.00 94.94 200 LEU A O 1
ATOM 1514 N N . ARG A 1 201 ? 6.995 3.259 11.805 1.00 91.31 201 ARG A N 1
ATOM 1515 C CA . ARG A 1 201 ? 8.196 3.791 12.440 1.00 91.31 201 ARG A CA 1
ATOM 1516 C C . ARG A 1 201 ? 9.313 2.763 12.609 1.00 91.31 201 ARG A C 1
ATOM 1518 O O . ARG A 1 201 ? 9.095 1.553 12.624 1.00 91.31 201 ARG A O 1
ATOM 1525 N N . GLY A 1 202 ? 10.520 3.300 12.772 1.00 87.06 202 GLY A N 1
ATOM 1526 C CA . GLY A 1 202 ? 11.708 2.589 13.246 1.00 87.06 202 GLY A CA 1
ATOM 1527 C C . GLY A 1 202 ? 12.645 2.055 12.175 1.00 87.06 202 GLY A C 1
ATOM 1528 O O . GLY A 1 202 ? 13.767 1.658 12.501 1.00 87.06 202 GLY A O 1
ATOM 1529 N N . SER A 1 203 ? 12.253 2.115 10.902 1.00 88.88 203 SER A N 1
ATOM 1530 C CA . SER A 1 203 ? 13.143 1.780 9.793 1.00 88.88 203 SER A CA 1
ATOM 1531 C C . SER A 1 203 ? 12.890 2.596 8.530 1.00 88.88 203 SER A C 1
ATOM 1533 O O . SER A 1 203 ? 11.760 2.974 8.232 1.00 88.88 203 SER A O 1
ATOM 1535 N N . ALA A 1 204 ? 13.964 2.870 7.785 1.00 90.19 204 ALA A N 1
ATOM 1536 C CA . ALA A 1 204 ? 13.925 3.620 6.532 1.00 90.19 204 ALA A CA 1
ATOM 1537 C C . ALA A 1 204 ? 15.133 3.315 5.637 1.00 90.19 204 ALA A C 1
ATOM 1539 O O . ALA A 1 204 ? 16.110 2.693 6.059 1.00 90.19 204 ALA A O 1
ATOM 1540 N N . TRP A 1 205 ? 15.080 3.794 4.394 1.00 88.75 205 TRP A N 1
ATOM 1541 C CA . TRP A 1 205 ? 16.212 3.775 3.473 1.00 88.75 205 TRP A CA 1
ATOM 1542 C C . TRP A 1 205 ? 17.262 4.841 3.828 1.00 88.75 205 TRP A C 1
ATOM 1544 O O . TRP A 1 205 ? 17.016 6.044 3.704 1.00 88.75 205 TRP A O 1
ATOM 1554 N N . ASP A 1 206 ? 18.469 4.413 4.208 1.00 85.50 206 ASP A N 1
ATOM 1555 C CA . ASP A 1 206 ? 19.604 5.313 4.420 1.00 85.50 206 ASP A CA 1
ATOM 1556 C C . ASP A 1 206 ? 20.308 5.592 3.086 1.00 85.50 206 ASP A C 1
ATOM 1558 O O . ASP A 1 206 ? 21.004 4.744 2.521 1.00 85.50 206 ASP A O 1
ATOM 1562 N N . ARG A 1 207 ? 20.187 6.831 2.597 1.00 83.06 207 ARG A N 1
ATOM 1563 C CA . ARG A 1 207 ? 20.778 7.261 1.318 1.00 83.06 207 ARG A CA 1
ATOM 1564 C C . ARG A 1 207 ? 22.306 7.194 1.288 1.00 83.06 207 ARG A C 1
ATOM 1566 O O . ARG A 1 207 ? 22.871 7.015 0.210 1.00 83.06 207 ARG A O 1
ATOM 1573 N N . ARG A 1 208 ? 22.986 7.369 2.427 1.00 83.62 208 ARG A N 1
ATOM 1574 C CA . ARG A 1 208 ? 24.458 7.322 2.505 1.00 83.62 208 ARG A CA 1
ATOM 1575 C C . ARG A 1 208 ? 24.951 5.885 2.443 1.00 83.62 208 ARG A C 1
ATOM 1577 O O . ARG A 1 208 ? 25.918 5.605 1.741 1.00 83.62 208 ARG A O 1
ATOM 1584 N N . ARG A 1 209 ? 24.284 4.989 3.174 1.00 83.94 209 ARG A N 1
ATOM 1585 C CA . ARG A 1 209 ? 24.631 3.560 3.218 1.00 83.94 209 ARG A CA 1
ATOM 1586 C C . ARG A 1 209 ? 24.091 2.774 2.031 1.00 83.94 209 ARG A C 1
ATOM 1588 O O . ARG A 1 209 ? 24.638 1.722 1.723 1.00 83.94 209 ARG A O 1
ATOM 1595 N N . ARG A 1 210 ? 23.079 3.313 1.343 1.00 88.19 210 ARG A N 1
ATOM 1596 C CA . ARG A 1 210 ? 22.365 2.661 0.238 1.00 88.19 210 ARG A CA 1
ATOM 1597 C C . ARG A 1 210 ? 21.799 1.307 0.673 1.00 88.19 210 ARG A C 1
ATOM 1599 O O . ARG A 1 210 ? 21.963 0.309 -0.025 1.00 88.19 210 ARG A O 1
ATOM 1606 N N . SER A 1 211 ? 21.191 1.289 1.854 1.00 90.12 211 SER A N 1
ATOM 1607 C CA . SER A 1 211 ? 20.560 0.111 2.443 1.00 90.12 211 SER A CA 1
ATOM 1608 C C . SER A 1 211 ? 19.461 0.518 3.421 1.00 90.12 211 SER A C 1
ATOM 1610 O O . SER A 1 211 ? 19.463 1.635 3.951 1.00 90.12 211 SER A O 1
ATOM 1612 N N . TYR A 1 212 ? 18.529 -0.398 3.672 1.00 91.62 212 TYR A N 1
ATOM 1613 C CA . TYR A 1 212 ? 17.525 -0.239 4.716 1.00 91.62 212 TYR A CA 1
ATOM 1614 C C . TYR A 1 212 ? 18.189 -0.324 6.095 1.00 91.62 212 TYR A C 1
ATOM 1616 O O . TYR A 1 212 ? 19.099 -1.124 6.315 1.00 91.62 212 TYR A O 1
ATOM 1624 N N . GLN A 1 213 ? 17.780 0.547 7.015 1.00 90.19 213 GLN A N 1
ATOM 1625 C CA . GLN A 1 213 ? 18.349 0.643 8.358 1.00 90.19 213 GLN A CA 1
ATOM 1626 C C . GLN A 1 213 ? 17.237 0.728 9.395 1.00 90.19 213 GLN A C 1
ATOM 1628 O O . GLN A 1 213 ? 16.279 1.482 9.224 1.00 90.19 213 GLN A O 1
ATOM 1633 N N . THR A 1 214 ? 17.409 -0.005 10.492 1.00 89.06 214 THR A N 1
ATOM 1634 C CA . THR A 1 214 ? 16.656 0.212 11.728 1.00 89.06 214 THR A CA 1
ATOM 1635 C C . THR A 1 214 ? 17.359 1.294 12.539 1.00 89.06 214 THR A C 1
ATOM 1637 O O . THR A 1 214 ? 18.577 1.252 12.706 1.00 89.06 214 THR A O 1
ATOM 1640 N N . PHE A 1 215 ? 16.605 2.274 13.025 1.00 83.44 215 PHE A N 1
ATOM 1641 C CA . PHE A 1 215 ? 17.119 3.370 13.859 1.00 83.44 215 PHE A CA 1
ATOM 1642 C C . PHE A 1 215 ? 16.358 3.533 15.178 1.00 83.44 215 PHE A C 1
ATOM 1644 O O . PHE A 1 215 ? 16.807 4.277 16.046 1.00 83.44 215 PHE A O 1
ATOM 1651 N N . GLU A 1 216 ? 15.233 2.837 15.335 1.00 79.94 216 GLU A N 1
ATOM 1652 C CA . GLU A 1 216 ? 14.471 2.733 16.578 1.00 79.94 216 GLU A CA 1
ATOM 1653 C C . GLU A 1 216 ? 14.201 1.238 16.799 1.00 79.94 216 GLU A C 1
ATOM 1655 O O . GLU A 1 216 ? 13.426 0.636 16.058 1.00 79.94 216 GLU A O 1
ATOM 1660 N N . GLU A 1 217 ? 14.912 0.611 17.743 1.00 73.00 217 GLU A N 1
ATOM 1661 C CA . GLU A 1 217 ? 14.726 -0.819 18.052 1.00 73.00 217 GLU A CA 1
ATOM 1662 C C . GLU A 1 217 ? 13.400 -1.060 18.787 1.00 73.00 217 GLU A C 1
ATOM 1664 O O . GLU A 1 217 ? 12.667 -1.993 18.464 1.00 73.00 217 GLU A O 1
ATOM 1669 N N . GLU A 1 218 ? 13.065 -0.175 19.728 1.00 80.00 218 GLU A N 1
ATOM 1670 C CA . GLU A 1 218 ? 11.786 -0.150 20.437 1.00 80.00 218 GLU A CA 1
ATOM 1671 C C . GLU A 1 218 ? 10.911 0.965 19.872 1.00 80.00 218 GLU A C 1
ATOM 1673 O O . GLU A 1 218 ? 11.014 2.124 20.271 1.00 80.00 218 GLU A O 1
ATOM 1678 N N . VAL A 1 219 ? 10.070 0.609 18.901 1.00 83.50 219 VAL A N 1
ATOM 1679 C CA . VAL A 1 219 ? 9.203 1.570 18.221 1.00 83.50 219 VAL A CA 1
ATOM 1680 C C . VAL A 1 219 ? 8.104 2.056 19.158 1.00 83.50 219 VAL A C 1
ATOM 1682 O O . VAL A 1 219 ? 7.285 1.279 19.649 1.00 83.50 219 VAL A O 1
ATOM 1685 N N . SER A 1 220 ? 8.064 3.369 19.364 1.00 83.94 220 SER A N 1
ATOM 1686 C CA . SER A 1 220 ? 7.024 4.013 20.161 1.00 83.94 220 SER A CA 1
ATOM 1687 C C . SER A 1 220 ? 5.647 3.860 19.494 1.00 83.94 220 SER A C 1
ATOM 1689 O O . SER A 1 220 ? 5.541 4.040 18.271 1.00 83.94 220 SER A O 1
ATOM 1691 N N . PRO A 1 221 ? 4.576 3.583 20.263 1.00 91.00 221 PRO A N 1
ATOM 1692 C CA . PRO A 1 221 ? 3.224 3.590 19.726 1.00 91.00 221 PRO A CA 1
ATOM 1693 C C . PRO A 1 221 ? 2.856 4.949 19.128 1.00 91.00 221 PRO A C 1
ATOM 1695 O O . PRO A 1 221 ? 3.302 6.001 19.595 1.00 91.00 221 PRO A O 1
ATOM 1698 N N . VAL A 1 222 ? 2.013 4.929 18.098 1.00 92.69 222 VAL A N 1
ATOM 1699 C CA . VAL A 1 222 ? 1.498 6.137 17.451 1.00 92.69 222 VAL A CA 1
ATOM 1700 C C . VAL A 1 222 ? -0.019 6.123 17.484 1.00 92.69 222 VAL A C 1
ATOM 1702 O O . VAL A 1 222 ? -0.650 5.140 17.107 1.00 92.69 222 VAL A O 1
ATOM 1705 N N . THR A 1 223 ? -0.625 7.232 17.900 1.00 94.88 223 THR A N 1
ATOM 1706 C CA . THR A 1 223 ? -2.079 7.389 17.834 1.00 94.88 223 THR A CA 1
ATOM 1707 C C . THR A 1 223 ? -2.502 7.814 16.430 1.00 94.88 223 THR A C 1
ATOM 1709 O O . THR A 1 223 ? -2.171 8.910 15.975 1.00 94.88 223 THR A O 1
ATOM 1712 N N . ALA A 1 224 ? -3.273 6.968 15.753 1.00 95.38 224 ALA A N 1
ATOM 1713 C CA . ALA A 1 224 ? -3.961 7.308 14.517 1.00 95.38 224 ALA A CA 1
ATOM 1714 C C . ALA A 1 224 ? -5.363 7.843 14.820 1.00 95.38 224 ALA A C 1
ATOM 1716 O O . ALA A 1 224 ? -6.118 7.233 15.574 1.00 95.38 224 ALA A O 1
ATOM 1717 N N . LYS A 1 225 ? -5.720 8.970 14.199 1.00 95.50 225 LYS A N 1
ATOM 1718 C CA . LYS A 1 225 ? -7.066 9.552 14.241 1.00 95.50 225 LYS A CA 1
ATOM 1719 C C . LYS A 1 225 ? -7.688 9.447 12.859 1.00 95.50 225 LYS A C 1
ATOM 1721 O O . LYS A 1 225 ? -7.259 10.156 11.946 1.00 95.50 225 LYS A O 1
ATOM 1726 N N . ILE A 1 226 ? -8.654 8.549 12.713 1.00 95.69 226 ILE A N 1
ATOM 1727 C CA . ILE A 1 226 ? -9.398 8.339 11.473 1.00 95.69 226 ILE A CA 1
ATOM 1728 C C . ILE A 1 226 ? -10.701 9.138 11.549 1.00 95.69 226 ILE A C 1
ATOM 1730 O O . ILE A 1 226 ? -11.476 8.992 12.497 1.00 95.69 226 ILE A O 1
ATOM 1734 N N . THR A 1 227 ? -10.944 9.986 10.556 1.00 94.25 227 THR A N 1
ATOM 1735 C CA . THR A 1 227 ? -12.100 10.892 10.496 1.00 94.25 227 THR A CA 1
ATOM 1736 C C . THR A 1 227 ? -12.763 10.850 9.122 1.00 94.25 227 THR A C 1
ATOM 1738 O O . THR A 1 227 ? -12.171 10.401 8.144 1.00 94.25 227 THR A O 1
ATOM 1741 N N . ILE A 1 228 ? -13.976 11.396 9.014 1.00 90.38 228 ILE A N 1
ATOM 1742 C CA . ILE A 1 228 ? -14.656 11.577 7.718 1.00 90.38 228 ILE A CA 1
ATOM 1743 C C . ILE A 1 228 ? -13.830 12.470 6.771 1.00 90.38 228 ILE A C 1
ATOM 1745 O O . ILE A 1 228 ? -13.865 12.284 5.556 1.00 90.38 228 ILE A O 1
ATOM 1749 N N . GLY A 1 229 ? -13.056 13.415 7.319 1.00 89.06 229 GLY A N 1
ATOM 1750 C CA . GLY A 1 229 ? -12.212 14.335 6.551 1.00 89.06 229 GLY A CA 1
ATOM 1751 C C . GLY A 1 229 ? -11.010 13.678 5.867 1.00 89.06 229 GLY A C 1
ATOM 1752 O O . GLY A 1 229 ? -10.418 14.291 4.981 1.00 89.06 229 GLY A O 1
ATOM 1753 N N . ASP A 1 230 ? -10.678 12.433 6.219 1.00 92.88 230 ASP A N 1
ATOM 1754 C CA . ASP A 1 230 ? -9.628 11.657 5.547 1.00 92.88 230 ASP A CA 1
ATOM 1755 C C . ASP A 1 230 ? -10.020 11.241 4.124 1.00 92.88 230 ASP A C 1
ATOM 1757 O O . ASP A 1 230 ? -9.165 10.854 3.329 1.00 92.88 230 ASP A O 1
ATOM 1761 N N . ILE A 1 231 ? -11.308 11.350 3.792 1.00 89.62 231 ILE A N 1
ATOM 1762 C CA . ILE A 1 231 ? -11.867 11.050 2.479 1.00 89.62 231 ILE A CA 1
ATOM 1763 C C . ILE A 1 231 ? -12.075 12.377 1.737 1.00 89.62 231 ILE A C 1
ATOM 1765 O O . ILE A 1 231 ? -12.989 13.129 2.080 1.00 89.62 231 ILE A O 1
ATOM 1769 N N . PRO A 1 232 ? -11.296 12.686 0.682 1.00 84.00 232 PRO A N 1
ATOM 1770 C CA . PRO A 1 232 ? -11.376 13.978 -0.003 1.00 84.00 232 PRO A CA 1
ATOM 1771 C C . PRO A 1 232 ? -12.752 14.306 -0.585 1.00 84.00 232 PRO A C 1
ATOM 1773 O O . PRO A 1 232 ? -13.146 15.466 -0.591 1.00 84.00 232 PRO A O 1
ATOM 1776 N N . ALA A 1 233 ? -13.518 13.297 -1.017 1.00 76.56 233 ALA A N 1
ATOM 1777 C CA . ALA A 1 233 ? -14.893 13.481 -1.495 1.00 76.56 233 ALA A CA 1
ATOM 1778 C C . ALA A 1 233 ? -15.853 13.994 -0.402 1.00 76.56 233 ALA A C 1
ATOM 1780 O O . ALA A 1 233 ? -16.935 14.503 -0.701 1.00 76.56 233 ALA A O 1
ATOM 1781 N N . TRP A 1 234 ? -15.474 13.837 0.866 1.00 74.94 234 TRP A N 1
ATOM 1782 C CA . TRP A 1 234 ? -16.260 14.222 2.030 1.00 74.94 234 TRP A CA 1
ATOM 1783 C C . TRP A 1 234 ? -15.618 15.320 2.873 1.00 74.94 234 TRP A C 1
ATOM 1785 O O . TRP A 1 234 ? -16.254 15.792 3.817 1.00 74.94 234 TRP A O 1
ATOM 1795 N N . ALA A 1 235 ? -14.401 15.743 2.528 1.00 61.91 235 ALA A N 1
ATOM 1796 C CA . ALA A 1 235 ? -13.742 16.852 3.188 1.00 61.91 235 ALA A CA 1
ATOM 1797 C C . ALA A 1 235 ? -14.6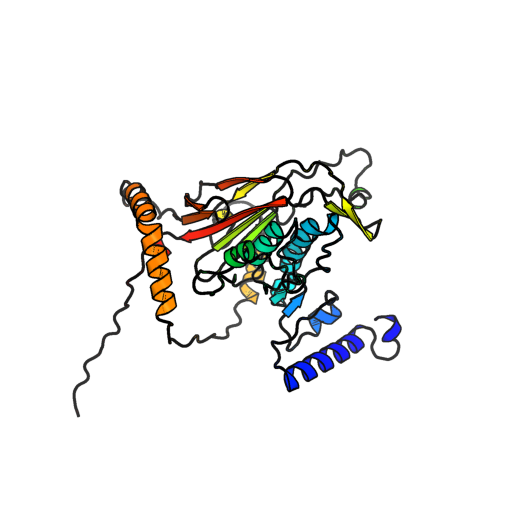06 18.123 3.051 1.00 61.91 235 ALA A C 1
ATOM 1799 O O . ALA A 1 235 ? -15.121 18.397 1.962 1.00 61.91 235 ALA A O 1
ATOM 1800 N N . PRO A 1 236 ? -14.792 18.910 4.127 1.00 51.34 236 PRO A N 1
ATOM 1801 C CA . PRO A 1 236 ? -15.521 20.166 4.040 1.00 51.34 236 PRO A CA 1
ATOM 1802 C C . PRO A 1 236 ? -14.837 21.080 3.024 1.00 51.34 236 PRO A C 1
ATOM 1804 O O . PRO A 1 236 ? -13.663 21.417 3.188 1.00 51.34 236 PRO A O 1
ATOM 1807 N N . THR A 1 237 ? -15.553 21.513 1.986 1.00 42.50 237 THR A N 1
ATOM 1808 C CA . THR A 1 237 ? -15.062 22.602 1.140 1.00 42.50 237 THR A CA 1
ATOM 1809 C C . THR A 1 237 ? -14.899 23.826 2.042 1.00 42.50 237 THR A C 1
ATOM 1811 O O . THR A 1 237 ? -15.877 24.204 2.698 1.00 42.50 237 THR A O 1
ATOM 1814 N N . PRO A 1 238 ? -13.710 24.449 2.138 1.00 37.25 238 PRO A N 1
ATOM 1815 C CA . PRO A 1 238 ? -13.577 25.661 2.929 1.00 37.25 238 PRO A CA 1
ATOM 1816 C C . PRO A 1 238 ? -14.576 26.692 2.401 1.00 37.25 238 PRO A C 1
ATOM 1818 O O . PRO A 1 238 ? -14.670 26.917 1.191 1.00 37.25 238 PRO A O 1
ATOM 1821 N N . ALA A 1 239 ? -15.357 27.281 3.309 1.00 34.72 239 ALA A N 1
ATOM 1822 C CA . ALA A 1 239 ? -16.286 28.347 2.961 1.00 34.72 239 ALA A CA 1
ATOM 1823 C C . ALA A 1 239 ? -15.522 29.442 2.190 1.00 34.72 239 ALA A C 1
ATOM 1825 O O . ALA A 1 239 ? -14.389 29.766 2.567 1.00 34.72 239 ALA A O 1
ATOM 1826 N N . PRO A 1 240 ? -16.094 30.012 1.115 1.00 34.28 240 PRO A N 1
ATOM 1827 C CA . PRO A 1 240 ? -15.404 31.006 0.307 1.00 34.28 240 PRO A CA 1
ATOM 1828 C C . PRO A 1 240 ? -15.193 32.269 1.147 1.00 34.28 240 PRO A C 1
ATOM 1830 O O . PRO A 1 240 ? -16.090 33.096 1.278 1.00 34.28 240 PRO A O 1
ATOM 1833 N N . GLY A 1 241 ? -14.020 32.397 1.773 1.00 37.69 241 GLY A N 1
ATOM 1834 C CA . GLY A 1 241 ? -13.752 33.538 2.643 1.00 37.69 241 GLY A CA 1
ATOM 1835 C C . GLY A 1 241 ? -12.677 33.366 3.710 1.00 37.69 241 GLY A C 1
ATOM 1836 O O . GLY A 1 241 ? -12.867 33.871 4.806 1.00 37.69 241 GLY A O 1
ATOM 1837 N N . SER A 1 242 ? -11.554 32.693 3.453 1.00 34.09 242 SER A N 1
ATOM 1838 C CA . SER A 1 242 ? -10.274 33.067 4.083 1.00 34.09 242 SER A CA 1
ATOM 1839 C C . SER A 1 242 ? -9.102 32.283 3.492 1.00 34.09 242 SER A C 1
ATOM 1841 O O . SER A 1 242 ? -9.180 31.081 3.288 1.00 34.09 242 SER A O 1
ATOM 1843 N N . ALA A 1 243 ? -8.008 33.010 3.260 1.00 31.73 243 ALA A N 1
ATOM 1844 C CA . ALA A 1 243 ? -6.669 32.536 2.916 1.00 31.73 243 ALA A CA 1
ATOM 1845 C C . ALA A 1 243 ? -6.437 31.978 1.495 1.00 31.73 243 ALA A C 1
ATOM 1847 O O . ALA A 1 243 ? -6.452 30.782 1.237 1.00 31.73 243 ALA A O 1
ATOM 1848 N N . GLY A 1 244 ? -6.015 32.897 0.619 1.00 29.98 244 GLY A N 1
ATOM 1849 C CA . GLY A 1 244 ? -4.772 32.715 -0.136 1.00 29.98 244 GLY A CA 1
ATOM 1850 C C . GLY A 1 244 ? -4.896 32.023 -1.491 1.00 29.98 244 GLY A C 1
ATOM 1851 O O . GLY A 1 244 ? -5.095 30.819 -1.596 1.00 29.98 244 GLY A O 1
ATOM 1852 N N . VAL A 1 245 ? -4.639 32.801 -2.537 1.00 33.78 245 VAL A N 1
ATOM 1853 C CA . VAL A 1 245 ? -4.675 32.498 -3.981 1.00 33.78 245 VAL A CA 1
ATOM 1854 C C . VAL A 1 245 ? -3.646 31.425 -4.432 1.00 33.78 245 VAL A C 1
ATOM 1856 O O . VAL A 1 245 ? -3.267 31.367 -5.592 1.00 33.78 245 VAL A O 1
ATOM 1859 N N . ALA A 1 246 ? -3.193 30.541 -3.539 1.00 31.62 246 ALA A N 1
ATOM 1860 C CA . ALA A 1 246 ? -2.269 29.441 -3.835 1.00 31.62 246 ALA A CA 1
ATOM 1861 C C . ALA A 1 246 ? -2.949 28.054 -3.874 1.00 31.62 246 ALA A C 1
ATOM 1863 O O . ALA A 1 246 ? -2.429 27.149 -4.517 1.00 31.62 246 ALA A O 1
ATOM 1864 N N . GLY A 1 247 ? -4.124 27.879 -3.252 1.00 31.33 247 GLY A N 1
ATOM 1865 C CA . GLY A 1 247 ? -4.853 26.595 -3.253 1.00 31.33 247 GLY A CA 1
ATOM 1866 C C . GLY A 1 247 ? -5.807 26.394 -4.439 1.00 31.33 247 GLY A C 1
ATOM 1867 O O . GLY A 1 247 ? -6.098 25.267 -4.828 1.00 31.33 247 GLY A O 1
ATOM 1868 N N . VAL A 1 248 ? -6.271 27.485 -5.056 1.00 29.86 248 VAL A N 1
ATOM 1869 C CA . VAL A 1 248 ? -7.301 27.440 -6.113 1.00 29.86 248 VAL A CA 1
ATOM 1870 C C . VAL A 1 248 ? -6.707 27.077 -7.483 1.00 29.86 248 VAL A C 1
ATOM 1872 O O . VAL A 1 248 ? -7.384 26.474 -8.309 1.00 29.86 248 VAL A O 1
ATOM 1875 N N . ALA A 1 249 ? -5.417 27.354 -7.707 1.00 27.20 249 ALA A N 1
ATOM 1876 C CA . ALA A 1 249 ? -4.725 26.965 -8.938 1.00 27.20 249 ALA A CA 1
ATOM 1877 C C . ALA A 1 249 ? -4.474 25.445 -9.018 1.00 27.20 249 ALA A C 1
ATOM 1879 O O . ALA A 1 249 ? -4.602 24.866 -10.093 1.00 27.20 249 ALA A O 1
ATOM 1880 N N . ALA A 1 250 ? -4.198 24.791 -7.883 1.00 31.80 250 ALA A N 1
ATOM 1881 C CA . ALA A 1 250 ? -3.951 23.350 -7.832 1.00 31.80 250 ALA A CA 1
ATOM 1882 C C . ALA A 1 250 ? -5.237 22.528 -8.041 1.00 31.80 250 ALA A C 1
ATOM 1884 O O . ALA A 1 250 ? -5.218 21.540 -8.768 1.00 31.80 250 ALA A O 1
ATOM 1885 N N . ALA A 1 251 ? -6.368 22.971 -7.478 1.00 30.64 251 ALA A N 1
ATOM 1886 C CA . ALA A 1 251 ? -7.664 22.313 -7.665 1.00 30.64 251 ALA A CA 1
ATOM 1887 C C . ALA A 1 251 ? -8.211 22.485 -9.097 1.00 30.64 251 ALA A C 1
ATOM 1889 O O . ALA A 1 251 ? -8.708 21.528 -9.688 1.00 30.64 251 ALA A O 1
ATOM 1890 N N . ALA A 1 252 ? -8.046 23.671 -9.698 1.00 28.00 252 ALA A N 1
ATOM 1891 C CA . ALA A 1 252 ? -8.504 23.942 -11.063 1.00 28.00 252 ALA A CA 1
ATOM 1892 C C . ALA A 1 252 ? -7.633 23.270 -12.149 1.00 28.00 252 ALA A C 1
ATOM 1894 O O . ALA A 1 252 ? -8.140 22.921 -13.216 1.00 28.00 252 ALA A O 1
ATOM 1895 N N . GLN A 1 253 ? -6.340 23.034 -11.885 1.00 33.66 253 GLN A N 1
ATOM 1896 C CA . GLN A 1 253 ? -5.481 22.253 -12.786 1.00 33.66 253 GLN A CA 1
ATOM 1897 C C . GLN A 1 253 ? -5.760 20.743 -12.710 1.00 33.66 253 GLN A C 1
ATOM 1899 O O . GLN A 1 253 ? -5.626 20.069 -13.728 1.00 33.66 253 GLN A O 1
ATOM 1904 N N . PHE A 1 254 ? -6.226 20.230 -11.566 1.00 35.19 254 PHE A N 1
ATOM 1905 C CA . PHE A 1 254 ? -6.590 18.816 -11.397 1.00 35.19 254 PHE A CA 1
ATOM 1906 C C . PHE A 1 254 ? -7.955 18.468 -12.016 1.00 35.19 254 PHE A C 1
ATOM 1908 O O . PHE A 1 254 ? -8.112 17.406 -12.615 1.00 35.19 254 PHE A O 1
ATOM 1915 N N . GLU A 1 255 ? -8.940 19.370 -11.933 1.00 30.14 255 GLU A N 1
ATOM 1916 C CA . GLU A 1 255 ? -10.293 19.113 -12.454 1.00 30.14 255 GLU A CA 1
ATOM 1917 C C . GLU A 1 255 ? -10.388 19.232 -13.989 1.00 30.14 255 GLU A C 1
ATOM 1919 O O . GLU A 1 255 ? -11.217 18.567 -14.611 1.00 30.14 255 GLU A O 1
ATOM 1924 N N . SER A 1 256 ? -9.524 20.034 -14.632 1.00 26.77 256 SER A N 1
ATOM 1925 C CA . SER A 1 256 ? -9.548 20.189 -16.099 1.00 26.77 256 SER A CA 1
ATOM 1926 C C . SER A 1 256 ? -8.899 19.023 -16.861 1.00 26.77 256 SER A C 1
ATOM 1928 O O . SER A 1 256 ? -9.176 18.846 -18.045 1.00 26.77 256 SER A O 1
ATOM 1930 N N . HIS A 1 257 ? -8.101 18.184 -16.188 1.00 30.22 257 HIS A N 1
ATOM 1931 C CA . HIS A 1 257 ? -7.439 17.034 -16.812 1.00 30.22 257 HIS A CA 1
ATOM 1932 C C . HIS A 1 257 ? -8.363 15.806 -16.944 1.00 30.22 257 HIS A C 1
ATOM 1934 O O . HIS A 1 257 ? -8.294 15.088 -17.936 1.00 30.22 257 HIS A O 1
ATOM 1940 N N . PHE A 1 258 ? -9.297 15.606 -16.005 1.00 33.34 258 PHE A N 1
ATOM 1941 C CA . PHE A 1 258 ? -10.124 14.390 -15.917 1.00 33.34 258 PHE A CA 1
ATOM 1942 C C . PHE A 1 258 ? -11.471 14.438 -16.658 1.00 33.34 258 PHE A C 1
ATOM 1944 O O . PHE A 1 258 ? -12.230 13.474 -16.613 1.00 33.34 258 PHE A O 1
ATOM 1951 N N . ARG A 1 259 ? -11.788 15.528 -17.369 1.00 29.88 259 ARG A N 1
ATOM 1952 C CA . ARG A 1 259 ? -13.024 15.616 -18.175 1.00 29.88 259 ARG A CA 1
ATOM 1953 C C . ARG A 1 259 ? -12.896 15.055 -19.599 1.00 29.88 259 ARG A C 1
ATOM 1955 O O . ARG A 1 259 ? -13.775 15.314 -20.416 1.00 29.88 259 ARG A O 1
ATOM 1962 N N . HIS A 1 260 ? -11.860 14.270 -19.901 1.00 28.25 260 HIS A N 1
ATOM 1963 C CA . HIS A 1 260 ? -11.859 13.462 -21.123 1.00 28.25 260 HIS A CA 1
ATOM 1964 C C . HIS A 1 260 ? -12.711 12.215 -20.889 1.00 28.25 260 HIS A C 1
ATOM 1966 O O . HIS A 1 260 ? -12.290 11.232 -20.291 1.00 28.25 260 HIS A O 1
ATOM 1972 N N . THR A 1 261 ? -13.959 12.358 -21.316 1.00 35.38 261 THR A N 1
ATOM 1973 C CA . THR A 1 261 ? -14.962 11.319 -21.505 1.00 35.38 261 THR A CA 1
ATOM 1974 C C . THR A 1 261 ? -14.394 10.140 -22.283 1.00 35.38 261 THR A C 1
ATOM 1976 O O . THR A 1 261 ? -13.896 10.350 -23.382 1.00 35.38 261 THR A O 1
ATOM 1979 N N . ASP A 1 262 ? -14.577 8.933 -21.760 1.00 25.66 262 ASP A N 1
ATOM 1980 C CA . ASP A 1 262 ? -15.136 7.836 -22.546 1.00 25.66 262 ASP A CA 1
ATOM 1981 C C . ASP A 1 262 ? -16.012 6.980 -21.624 1.00 25.66 262 ASP A C 1
ATOM 1983 O O . ASP A 1 262 ? -15.633 6.623 -20.505 1.00 25.66 262 ASP A O 1
ATOM 1987 N N . GLU A 1 263 ? -17.245 6.750 -22.072 1.00 26.11 263 GLU A N 1
ATOM 1988 C CA . GLU A 1 263 ? -18.241 5.908 -21.421 1.00 26.11 263 GLU A CA 1
ATOM 1989 C C . GLU A 1 263 ? -17.689 4.495 -21.212 1.00 26.11 263 GLU A C 1
ATOM 1991 O O . GLU A 1 263 ? -17.355 3.799 -22.168 1.00 26.11 263 GLU A O 1
ATOM 1996 N N . VAL A 1 264 ? -17.689 4.021 -19.966 1.00 24.66 264 VAL A N 1
ATOM 1997 C CA . VAL A 1 264 ? -17.706 2.580 -19.707 1.00 24.66 264 VAL A CA 1
ATOM 1998 C C . VAL A 1 264 ? -19.162 2.187 -19.517 1.00 24.66 264 VAL A C 1
ATOM 2000 O O . VAL A 1 264 ? -19.736 2.336 -18.439 1.00 24.66 264 VAL A O 1
ATOM 2003 N N . VAL A 1 265 ? -19.767 1.705 -20.600 1.00 24.30 265 VAL A N 1
ATOM 2004 C CA . VAL A 1 265 ? -21.021 0.956 -20.547 1.00 24.30 265 VAL A CA 1
ATOM 2005 C C . VAL A 1 265 ? -20.740 -0.335 -19.778 1.00 24.30 265 VAL A C 1
ATOM 2007 O O . VAL A 1 265 ? -20.017 -1.204 -20.262 1.00 24.30 265 VAL A O 1
ATOM 2010 N N . VAL A 1 266 ? -21.286 -0.457 -18.568 1.00 26.05 266 VAL A N 1
ATOM 2011 C CA . VAL A 1 266 ? -21.316 -1.728 -17.835 1.00 26.05 266 VAL A CA 1
ATOM 2012 C C . VAL A 1 266 ? -22.686 -2.346 -18.069 1.00 26.05 266 VAL A C 1
ATOM 2014 O O . VAL A 1 266 ? -23.699 -1.837 -17.593 1.00 26.05 266 VAL A O 1
ATOM 2017 N N . ASP A 1 267 ? -22.691 -3.409 -18.867 1.00 24.30 267 ASP A N 1
ATOM 2018 C CA . ASP A 1 267 ? -23.877 -4.156 -19.269 1.00 24.30 267 ASP A CA 1
ATOM 2019 C C . ASP A 1 267 ? -24.619 -4.719 -18.043 1.00 24.30 267 ASP A C 1
ATOM 2021 O O . ASP A 1 267 ? -24.033 -5.314 -17.132 1.00 24.30 267 ASP A O 1
ATOM 2025 N N . SER A 1 268 ? -25.928 -4.487 -18.006 1.00 29.81 268 SER A N 1
ATOM 2026 C CA . SER A 1 268 ? -26.822 -4.836 -16.909 1.00 29.81 268 SER A CA 1
ATOM 2027 C C . SER A 1 268 ? -27.253 -6.298 -17.016 1.00 29.81 268 SER A C 1
ATOM 2029 O O . SER A 1 268 ? -28.350 -6.608 -17.476 1.00 29.81 268 SER A O 1
ATOM 2031 N N . ALA A 1 269 ? -26.405 -7.206 -16.551 1.00 28.30 269 ALA A N 1
ATOM 2032 C CA . ALA A 1 269 ? -26.795 -8.575 -16.228 1.00 28.30 269 ALA A CA 1
ATOM 2033 C C . ALA A 1 269 ? -26.236 -8.920 -14.842 1.00 28.30 269 ALA A C 1
ATOM 2035 O O . ALA A 1 269 ? -25.160 -9.491 -14.696 1.00 28.30 269 ALA A O 1
ATOM 2036 N N . ALA A 1 270 ? -26.954 -8.466 -13.813 1.00 34.91 270 ALA A N 1
ATOM 2037 C CA . ALA A 1 270 ? -26.597 -8.625 -12.411 1.00 34.91 270 ALA A CA 1
ATOM 2038 C C . ALA A 1 270 ? -26.574 -10.103 -11.982 1.00 34.91 270 ALA A C 1
ATOM 2040 O O . ALA A 1 270 ? -27.509 -10.854 -12.262 1.00 34.91 270 ALA A O 1
ATOM 2041 N N . ASP A 1 271 ? -25.523 -10.480 -11.253 1.00 37.38 271 ASP A N 1
ATOM 2042 C CA . ASP A 1 271 ? -25.398 -11.758 -10.554 1.00 37.38 271 ASP A CA 1
ATOM 2043 C C . ASP A 1 271 ? -26.328 -11.777 -9.315 1.00 37.38 271 ASP A C 1
ATOM 2045 O O . ASP A 1 271 ? -26.132 -10.980 -8.388 1.00 37.38 271 ASP A O 1
ATOM 2049 N N . PRO A 1 272 ? -27.333 -12.671 -9.256 1.00 34.28 272 PRO A N 1
ATOM 2050 C CA . PRO A 1 272 ? -28.234 -12.818 -8.110 1.00 34.28 272 PRO A CA 1
ATOM 2051 C C . PRO A 1 272 ? -27.514 -13.135 -6.788 1.00 34.28 272 PRO A C 1
ATOM 2053 O O . PRO A 1 272 ? -28.046 -12.838 -5.716 1.00 34.28 272 PRO A O 1
ATOM 2056 N N . ALA A 1 273 ? -26.304 -13.705 -6.839 1.00 32.44 273 ALA A N 1
ATOM 2057 C CA . ALA A 1 273 ? -25.513 -14.026 -5.653 1.00 32.44 273 ALA A CA 1
ATOM 2058 C C . ALA A 1 273 ? -24.967 -12.768 -4.955 1.00 32.44 273 ALA A C 1
ATOM 2060 O O . ALA A 1 273 ? -24.948 -12.704 -3.725 1.00 32.44 273 ALA A O 1
ATOM 2061 N N . ALA A 1 274 ? -24.618 -11.726 -5.719 1.00 32.53 274 ALA A N 1
ATOM 2062 C CA . ALA A 1 274 ? -24.148 -10.454 -5.168 1.00 32.53 274 ALA A CA 1
ATOM 2063 C C . ALA A 1 274 ? -25.264 -9.706 -4.415 1.00 32.53 274 ALA A C 1
ATOM 2065 O O . ALA A 1 274 ? -25.022 -9.115 -3.361 1.00 32.53 274 ALA A O 1
ATOM 2066 N N . ALA A 1 275 ? -26.505 -9.784 -4.911 1.00 31.47 275 ALA A N 1
ATOM 2067 C CA . ALA A 1 275 ? -27.680 -9.239 -4.231 1.00 31.47 275 ALA A CA 1
ATOM 2068 C C . ALA A 1 275 ? -28.022 -10.022 -2.948 1.00 31.47 275 ALA A C 1
ATOM 2070 O O . ALA A 1 275 ? -28.370 -9.422 -1.931 1.00 31.47 275 ALA A O 1
ATOM 2071 N N . ALA A 1 276 ? -27.864 -11.350 -2.964 1.00 29.92 276 ALA A N 1
ATOM 2072 C CA . ALA A 1 276 ? -28.062 -12.195 -1.787 1.00 29.92 276 ALA A CA 1
ATOM 2073 C C . ALA A 1 276 ? -27.006 -11.936 -0.696 1.00 29.92 276 ALA A C 1
ATOM 2075 O O . ALA A 1 276 ? -27.352 -11.838 0.479 1.00 29.92 276 ALA A O 1
ATOM 2076 N N . SER A 1 277 ? -25.742 -11.738 -1.081 1.00 34.16 277 SER A N 1
ATOM 2077 C CA . SER A 1 277 ? -24.656 -11.431 -0.142 1.00 34.16 277 SER A CA 1
ATOM 2078 C C . SER A 1 277 ? -24.794 -10.025 0.464 1.00 34.16 277 SER A C 1
ATOM 2080 O O . SER A 1 277 ? -24.593 -9.841 1.664 1.00 34.16 277 SER A O 1
ATOM 2082 N N . ALA A 1 278 ? -25.253 -9.037 -0.318 1.00 32.28 278 ALA A N 1
ATOM 2083 C CA . ALA A 1 278 ? -25.622 -7.717 0.200 1.00 32.28 278 ALA A CA 1
ATOM 2084 C C . ALA A 1 278 ? -26.802 -7.786 1.192 1.00 32.28 278 ALA A C 1
ATOM 2086 O O . ALA A 1 278 ? -26.795 -7.090 2.211 1.00 32.28 278 ALA A O 1
ATOM 2087 N N . ALA A 1 279 ? -27.789 -8.652 0.941 1.00 30.06 279 ALA A N 1
ATOM 2088 C CA . ALA A 1 279 ? -28.909 -8.882 1.852 1.00 30.06 279 ALA A CA 1
ATOM 2089 C C . ALA A 1 279 ? -28.478 -9.594 3.150 1.00 30.06 279 ALA A C 1
ATOM 2091 O O . ALA A 1 279 ? -28.961 -9.246 4.225 1.00 30.06 279 ALA A O 1
ATOM 2092 N N . GLU A 1 280 ? -27.529 -10.529 3.084 1.00 31.45 280 GLU A N 1
ATOM 2093 C CA . GLU A 1 280 ? -26.974 -11.233 4.248 1.00 31.45 280 GLU A CA 1
ATOM 2094 C C . GLU A 1 280 ? -26.099 -10.316 5.121 1.00 31.45 280 GLU A C 1
ATOM 2096 O O . GLU A 1 280 ? -26.224 -10.315 6.351 1.00 31.45 280 GLU A O 1
ATOM 2101 N N . LEU A 1 281 ? -25.287 -9.450 4.501 1.00 33.28 281 LEU A N 1
ATOM 2102 C CA . LEU A 1 281 ? -24.544 -8.396 5.200 1.00 33.28 281 LEU A CA 1
ATOM 2103 C C . LEU A 1 281 ? -25.501 -7.396 5.871 1.00 33.28 281 LEU A C 1
ATOM 2105 O O . LEU A 1 281 ? -25.309 -7.023 7.027 1.00 33.28 281 LEU A O 1
ATOM 2109 N N . THR A 1 282 ? -26.575 -7.015 5.172 1.00 34.31 282 THR A N 1
ATOM 2110 C CA . THR A 1 282 ? -27.625 -6.131 5.701 1.00 34.31 282 THR A CA 1
ATOM 2111 C C . THR A 1 282 ? -28.355 -6.776 6.878 1.00 34.31 282 THR A C 1
ATOM 2113 O O . THR A 1 282 ? -28.528 -6.112 7.894 1.00 34.31 282 THR A O 1
ATOM 2116 N N . HIS A 1 283 ? -28.698 -8.067 6.801 1.00 35.88 283 HIS A N 1
ATOM 2117 C CA . HIS A 1 283 ? -29.334 -8.828 7.883 1.00 35.88 283 HIS A CA 1
ATOM 2118 C C . HIS A 1 283 ? -28.419 -8.968 9.114 1.00 35.88 283 HIS A C 1
ATOM 2120 O O . HIS A 1 283 ? -28.868 -8.845 10.255 1.00 35.88 283 HIS A O 1
ATOM 2126 N N . THR A 1 284 ? -27.116 -9.162 8.894 1.00 35.97 284 THR A N 1
ATOM 2127 C CA . THR A 1 284 ? -26.101 -9.261 9.960 1.00 35.97 284 THR A CA 1
ATOM 2128 C C . THR A 1 284 ? -25.889 -7.919 10.667 1.00 35.97 284 THR A C 1
ATOM 2130 O O . THR A 1 284 ? -25.758 -7.862 11.891 1.00 35.97 284 THR A O 1
ATOM 2133 N N . LEU A 1 285 ? -25.927 -6.823 9.907 1.00 37.91 285 LEU A N 1
ATOM 2134 C CA . LEU A 1 285 ? -25.819 -5.457 10.417 1.00 37.91 285 LEU A CA 1
ATOM 2135 C C . LEU A 1 285 ? -27.165 -4.905 10.918 1.00 37.91 285 LEU A C 1
ATOM 2137 O O . LEU A 1 285 ? -27.190 -3.864 11.571 1.00 37.91 285 LEU A O 1
ATOM 2141 N N . GLU A 1 286 ? -28.294 -5.577 10.677 1.00 41.97 286 GLU A N 1
ATOM 2142 C CA . GLU A 1 286 ? -29.635 -5.037 10.927 1.00 41.97 286 GLU A CA 1
ATOM 2143 C C . GLU A 1 286 ? -29.931 -4.698 12.397 1.00 41.97 286 GLU A C 1
ATOM 2145 O O . GLU A 1 286 ? -30.485 -3.626 12.662 1.00 41.97 286 GLU A O 1
ATOM 2150 N N . PRO A 1 287 ? -29.531 -5.510 13.396 1.00 41.53 287 PRO A N 1
ATOM 2151 C CA . PRO A 1 287 ? -29.674 -5.136 14.803 1.00 41.53 287 PRO A CA 1
ATOM 2152 C C . PRO A 1 287 ? -28.885 -3.864 15.158 1.00 41.53 287 PRO A C 1
ATOM 2154 O O . PRO A 1 287 ? -29.338 -3.046 15.964 1.00 41.53 287 PRO A O 1
ATOM 2157 N N . GLN A 1 288 ? -27.724 -3.667 14.526 1.00 42.47 288 GLN A N 1
ATOM 2158 C CA . GLN A 1 288 ? -26.837 -2.522 14.739 1.00 42.47 288 GLN A CA 1
ATOM 2159 C C . GLN A 1 288 ? -27.345 -1.277 13.990 1.00 42.47 288 GLN A C 1
ATOM 2161 O O . GLN A 1 288 ? -27.395 -0.192 14.570 1.00 42.47 288 GLN A O 1
ATOM 2166 N N . LEU A 1 289 ? -27.849 -1.443 12.763 1.00 39.94 289 LEU A N 1
ATOM 2167 C CA . LEU A 1 289 ? -28.527 -0.413 11.970 1.00 39.94 289 LEU A CA 1
ATOM 2168 C C . LEU A 1 289 ? -29.842 0.038 12.626 1.00 39.94 289 LEU A C 1
ATOM 2170 O O . LEU A 1 289 ? -30.156 1.226 12.622 1.00 39.94 289 LEU A O 1
ATOM 2174 N N . ARG A 1 290 ? -30.598 -0.864 13.266 1.00 43.53 290 ARG A N 1
ATOM 2175 C CA . ARG A 1 290 ? -31.788 -0.509 14.066 1.00 43.53 290 ARG A CA 1
ATOM 2176 C C . ARG A 1 290 ? -31.424 0.291 15.316 1.00 43.53 290 ARG A C 1
ATOM 2178 O O . ARG A 1 290 ? -32.145 1.224 15.668 1.00 43.53 290 ARG A O 1
ATOM 2185 N N . ARG A 1 291 ? -30.305 -0.033 15.974 1.00 41.28 291 ARG A N 1
ATOM 2186 C CA . ARG A 1 291 ? -29.773 0.755 17.100 1.00 41.28 291 ARG A CA 1
ATOM 2187 C C . ARG A 1 291 ? -29.350 2.155 16.642 1.00 41.28 291 ARG A C 1
ATOM 2189 O O . ARG A 1 291 ? -29.698 3.129 17.301 1.00 41.28 291 ARG A O 1
ATOM 2196 N N . ALA A 1 292 ? -28.693 2.238 15.487 1.00 38.38 292 ALA A N 1
ATOM 2197 C CA . ALA A 1 292 ? -28.307 3.471 14.807 1.00 38.38 292 ALA A CA 1
ATOM 2198 C C . ALA A 1 292 ? -29.508 4.357 14.410 1.00 38.38 292 ALA A C 1
ATOM 2200 O O . ALA A 1 292 ? -29.495 5.565 14.656 1.00 38.38 292 ALA A O 1
ATOM 2201 N N . ARG A 1 293 ? -30.579 3.762 13.869 1.00 40.19 293 ARG A N 1
ATOM 2202 C CA . ARG A 1 293 ? -31.818 4.470 13.492 1.00 40.19 293 ARG A CA 1
ATOM 2203 C C . ARG A 1 293 ? -32.578 5.029 14.700 1.00 40.19 293 ARG A C 1
ATOM 2205 O O . ARG A 1 293 ? -33.045 6.163 14.660 1.00 40.19 293 ARG A O 1
ATOM 2212 N N . ARG A 1 294 ? -32.619 4.305 15.826 1.00 39.81 294 ARG A N 1
ATOM 2213 C CA . ARG A 1 294 ? -33.231 4.815 17.074 1.00 39.81 294 ARG A CA 1
ATOM 2214 C C . ARG A 1 294 ? -32.514 6.041 17.640 1.00 39.81 294 ARG A C 1
ATOM 2216 O O . ARG A 1 294 ? -33.148 6.872 18.278 1.00 39.81 294 ARG A O 1
ATOM 2223 N N . THR A 1 295 ? -31.206 6.170 17.415 1.00 40.69 295 THR A N 1
ATOM 2224 C CA . THR A 1 295 ? -30.447 7.370 17.806 1.00 40.69 295 THR A CA 1
ATOM 2225 C C . THR A 1 295 ? -30.648 8.562 16.866 1.00 40.69 295 THR A C 1
ATOM 2227 O O . THR A 1 295 ? -30.406 9.689 17.291 1.00 40.69 295 THR A O 1
ATOM 2230 N N . SER A 1 296 ? -31.098 8.351 15.621 1.00 37.66 296 SER A N 1
ATOM 2231 C CA . SER A 1 296 ? -31.384 9.434 14.664 1.00 37.66 296 SER A CA 1
ATOM 2232 C C . SER A 1 296 ? -32.818 9.972 14.741 1.00 37.66 296 SER A C 1
ATOM 2234 O O . SER A 1 296 ? -33.039 11.129 14.407 1.00 37.66 296 SER A O 1
ATOM 2236 N N . GLU A 1 297 ? -33.785 9.184 15.225 1.00 40.81 297 GLU A N 1
ATOM 2237 C CA . GLU A 1 297 ? -35.215 9.560 15.313 1.00 40.81 297 GLU A CA 1
ATOM 2238 C C . GLU A 1 297 ? -35.543 10.652 16.362 1.00 40.81 297 GLU A C 1
ATOM 2240 O O . GLU A 1 297 ? -36.702 11.025 16.527 1.00 40.81 297 GLU A O 1
ATOM 2245 N N . GLY A 1 298 ? -34.545 11.194 17.070 1.00 37.47 298 GLY A N 1
ATOM 2246 C CA . GLY A 1 298 ? -34.727 12.221 18.104 1.00 37.47 298 GLY A CA 1
ATOM 2247 C C . GLY A 1 298 ? -34.596 13.682 17.651 1.00 37.47 298 GLY A C 1
ATOM 2248 O O . GLY A 1 298 ? -34.657 14.562 18.508 1.00 37.47 298 GLY A O 1
ATOM 2249 N N . PHE A 1 299 ? -34.371 13.974 16.363 1.00 43.84 299 PHE A N 1
ATOM 2250 C CA . PHE A 1 299 ? -33.888 15.299 15.944 1.00 43.84 299 PHE A CA 1
ATOM 2251 C C . PHE A 1 299 ? -34.707 15.916 14.798 1.00 43.84 299 PHE A C 1
ATOM 2253 O O . PHE A 1 299 ? -34.971 15.280 13.783 1.00 43.84 299 PHE A O 1
ATOM 2260 N N . GLY A 1 300 ? -35.155 17.159 15.024 1.00 33.91 300 GLY A N 1
ATOM 2261 C CA . GLY A 1 300 ? -36.108 17.901 14.194 1.00 33.91 300 GLY A CA 1
ATOM 2262 C C . GLY A 1 300 ? -35.571 18.381 12.840 1.00 33.91 300 GLY A C 1
ATOM 2263 O O . GLY A 1 300 ? -34.369 18.507 12.627 1.00 33.91 300 GLY A O 1
ATOM 2264 N N . ALA A 1 301 ? -36.511 18.673 11.942 1.00 34.16 301 ALA A N 1
ATOM 2265 C CA . ALA A 1 301 ? -36.354 18.822 10.495 1.00 34.16 301 ALA A CA 1
ATOM 2266 C C . ALA A 1 301 ? -35.706 20.134 9.979 1.00 34.16 301 ALA A C 1
ATOM 2268 O O . ALA A 1 301 ? -35.929 20.482 8.825 1.00 34.16 301 ALA A O 1
ATOM 2269 N N . ASP A 1 302 ? -34.902 20.843 10.781 1.00 33.16 302 ASP A N 1
ATOM 2270 C CA . ASP A 1 302 ? -34.383 22.187 10.434 1.00 33.16 302 ASP A CA 1
ATOM 2271 C C . ASP A 1 302 ? -32.843 22.312 10.380 1.00 33.16 302 ASP A C 1
ATOM 2273 O O . ASP A 1 302 ? -32.302 23.418 10.364 1.00 33.16 302 ASP A O 1
ATOM 2277 N N . SER A 1 303 ? -32.092 21.210 10.309 1.00 36.72 303 SER A N 1
ATOM 2278 C CA . SER A 1 303 ? -30.642 21.256 10.067 1.00 36.72 303 SER A CA 1
ATOM 2279 C C . SER A 1 303 ? -30.310 20.867 8.627 1.00 36.72 303 SER A C 1
ATOM 2281 O O . SER A 1 303 ? -30.871 19.923 8.075 1.00 36.72 303 SER A O 1
ATOM 2283 N N . VAL A 1 304 ? -29.370 21.588 8.001 1.00 41.88 304 VAL A N 1
ATOM 2284 C CA . VAL A 1 304 ? -28.649 21.102 6.812 1.00 41.88 304 VAL A CA 1
ATOM 2285 C C . VAL A 1 304 ? -28.225 19.671 7.126 1.00 41.88 304 VAL A C 1
ATOM 2287 O O . VAL A 1 304 ? -27.488 19.489 8.092 1.00 41.88 304 VAL A O 1
ATOM 2290 N N . ALA A 1 305 ? -28.765 18.686 6.400 1.00 52.84 305 ALA A N 1
ATOM 2291 C CA . ALA A 1 305 ? -28.674 17.277 6.772 1.00 52.84 305 ALA A CA 1
ATOM 2292 C C . ALA A 1 305 ? -27.217 16.901 7.071 1.00 52.84 305 ALA A C 1
ATOM 2294 O O . ALA A 1 305 ? -26.376 16.827 6.174 1.00 52.84 305 ALA A O 1
ATOM 2295 N N . GLU A 1 306 ? -26.907 16.749 8.357 1.00 65.81 306 GLU A N 1
ATOM 2296 C CA . GLU A 1 306 ? -25.567 16.421 8.814 1.00 65.81 306 GLU A CA 1
ATOM 2297 C C . GLU A 1 306 ? -25.209 15.040 8.258 1.00 65.81 306 GLU A C 1
ATOM 2299 O O . GLU A 1 306 ? -25.965 14.082 8.438 1.00 65.81 306 GLU A O 1
ATOM 2304 N N . ARG A 1 307 ? -24.080 14.927 7.543 1.00 76.12 307 ARG A N 1
ATOM 2305 C CA . ARG A 1 307 ? -23.652 13.642 6.980 1.00 76.12 307 ARG A CA 1
ATOM 2306 C C . ARG A 1 307 ? -23.362 12.672 8.125 1.00 76.12 307 ARG A C 1
ATOM 2308 O O . ARG A 1 307 ? -22.466 12.909 8.934 1.00 76.12 307 ARG A O 1
ATOM 2315 N N . VAL A 1 308 ? -24.093 11.560 8.140 1.00 82.38 308 VAL A N 1
ATOM 2316 C CA . VAL A 1 308 ? -23.870 10.437 9.053 1.00 82.38 308 VAL A CA 1
ATOM 2317 C C . VAL A 1 308 ? -23.314 9.264 8.256 1.00 82.38 308 VAL A C 1
ATOM 2319 O O . VAL A 1 308 ? -23.914 8.834 7.267 1.00 82.38 308 VAL A O 1
ATOM 2322 N N . VAL A 1 309 ? -22.177 8.733 8.697 1.00 82.62 309 VAL A N 1
ATOM 2323 C CA . VAL A 1 309 ? -21.539 7.558 8.095 1.00 82.62 309 VAL A CA 1
ATOM 2324 C C . VAL A 1 309 ? -21.536 6.392 9.077 1.00 82.62 309 VAL A C 1
ATOM 2326 O O . VAL A 1 309 ? -21.440 6.576 10.291 1.00 82.62 309 VAL A O 1
ATOM 2329 N N . VAL A 1 310 ? -21.643 5.180 8.548 1.00 84.50 310 VAL A N 1
ATOM 2330 C CA . VAL A 1 310 ? -21.365 3.942 9.276 1.00 84.50 310 VAL A CA 1
ATOM 2331 C C . VAL A 1 310 ? -19.912 3.580 9.005 1.00 84.50 310 VAL A C 1
ATOM 2333 O O . VAL A 1 310 ? -19.517 3.474 7.846 1.00 84.50 310 VAL A O 1
ATOM 2336 N N . ALA A 1 311 ? -19.131 3.397 10.062 1.00 85.31 311 ALA A N 1
ATOM 2337 C CA . ALA A 1 311 ? -17.742 2.973 10.018 1.00 85.31 311 ALA A CA 1
ATOM 2338 C C . ALA A 1 311 ? -17.602 1.579 10.641 1.00 85.31 311 ALA A C 1
ATOM 2340 O O . ALA A 1 311 ? -18.113 1.345 11.736 1.00 85.31 311 ALA A O 1
ATOM 2341 N N . TYR A 1 312 ? -16.911 0.672 9.957 1.00 85.75 312 TYR A N 1
ATOM 2342 C CA . TYR A 1 312 ? -16.612 -0.685 10.413 1.00 85.75 312 TYR A CA 1
ATOM 2343 C C . TYR A 1 312 ? -15.099 -0.873 10.532 1.00 85.75 312 TYR A C 1
ATOM 2345 O O . TYR A 1 312 ? -14.400 -0.709 9.531 1.00 85.75 312 TYR A O 1
ATOM 2353 N N . SER A 1 313 ? -14.608 -1.203 11.731 1.00 87.62 313 SER A N 1
ATOM 2354 C CA . SER A 1 313 ? -13.213 -1.609 11.954 1.00 87.62 313 SER A CA 1
ATOM 2355 C C . SER A 1 313 ? -13.042 -3.079 11.582 1.00 87.62 313 SER A C 1
ATOM 2357 O O . SER A 1 313 ? -13.732 -3.951 12.111 1.00 87.62 313 SER A O 1
ATOM 2359 N N . HIS A 1 314 ? -12.093 -3.360 10.693 1.00 86.50 314 HIS A N 1
ATOM 2360 C CA . HIS A 1 314 ? -11.744 -4.724 10.291 1.00 86.50 314 HIS A CA 1
ATOM 2361 C C . HIS A 1 314 ? -10.815 -5.415 11.294 1.00 86.50 314 HIS A C 1
ATOM 2363 O O . HIS A 1 314 ? -10.667 -6.635 11.236 1.00 86.50 314 HIS A O 1
ATOM 2369 N N . VAL A 1 315 ? -10.188 -4.665 12.208 1.00 87.56 315 VAL A N 1
ATOM 2370 C CA . VAL A 1 315 ? -9.330 -5.233 13.256 1.00 87.56 315 VAL A CA 1
ATOM 2371 C C . VAL A 1 315 ? -10.136 -5.569 14.509 1.00 87.56 315 VAL A C 1
ATOM 2373 O O . VAL A 1 315 ? -10.032 -6.691 15.003 1.00 87.56 315 VAL A O 1
ATOM 2376 N N . SER A 1 316 ? -10.961 -4.644 15.013 1.00 84.44 316 SER A N 1
ATOM 2377 C CA . SER A 1 316 ? -11.775 -4.888 16.213 1.00 84.44 316 SER A CA 1
ATOM 2378 C C . SER A 1 316 ? -13.125 -5.546 15.913 1.00 84.44 316 SER A C 1
ATOM 2380 O O . SER A 1 316 ? 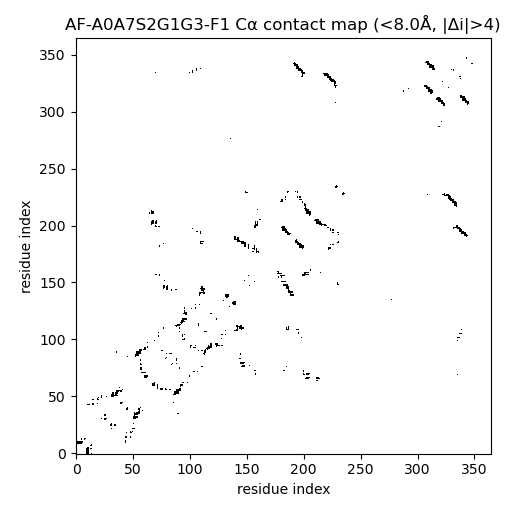-13.703 -6.187 16.790 1.00 84.44 316 SER A O 1
ATOM 2382 N N . GLY A 1 317 ? -13.632 -5.415 14.682 1.00 79.94 317 GLY A N 1
ATOM 2383 C CA . GLY A 1 317 ? -14.974 -5.862 14.299 1.00 79.94 317 GLY A CA 1
ATOM 2384 C C . GLY A 1 317 ? -16.094 -4.914 14.743 1.00 79.94 317 GLY A C 1
ATOM 2385 O O . GLY A 1 317 ? -17.272 -5.257 14.616 1.00 79.94 317 GLY A O 1
ATOM 2386 N N . ASP A 1 318 ? -15.753 -3.734 15.267 1.00 79.81 318 ASP A N 1
ATOM 2387 C CA . ASP A 1 318 ? -16.730 -2.773 15.771 1.00 79.81 318 ASP A CA 1
ATOM 2388 C C . ASP A 1 318 ? -17.386 -1.963 14.652 1.00 79.81 318 ASP A C 1
ATOM 2390 O O . ASP A 1 318 ? -16.745 -1.547 13.686 1.00 79.81 318 ASP A O 1
ATOM 2394 N N . VAL A 1 319 ? -18.673 -1.658 14.842 1.00 81.31 319 VAL A N 1
ATOM 2395 C CA . VAL A 1 319 ? -19.436 -0.732 13.999 1.00 81.31 319 VAL A CA 1
ATOM 2396 C C . VAL A 1 319 ? -19.750 0.536 14.784 1.00 81.31 319 VAL A C 1
ATOM 2398 O O . VAL A 1 319 ? -20.347 0.487 15.863 1.00 81.31 319 VAL A O 1
ATOM 2401 N N . LYS A 1 320 ? -19.399 1.690 14.216 1.00 82.56 320 LYS A N 1
ATOM 2402 C CA . LYS A 1 320 ? -19.621 3.015 14.797 1.00 82.56 320 LYS A CA 1
ATOM 2403 C C . LYS A 1 320 ? -20.376 3.908 13.818 1.00 82.56 320 LYS A C 1
ATOM 2405 O O . LYS A 1 320 ? -20.049 3.970 12.639 1.00 82.56 320 LYS A O 1
ATOM 2410 N N . LEU A 1 321 ? -21.366 4.645 14.316 1.00 84.00 321 LEU A N 1
ATOM 2411 C CA . LEU A 1 321 ? -21.902 5.796 13.593 1.00 84.00 321 LEU A CA 1
ATOM 2412 C C . LEU A 1 321 ? -21.001 7.003 13.826 1.00 84.00 321 LEU A C 1
ATOM 2414 O O . LEU A 1 321 ? -20.690 7.310 14.977 1.00 84.00 321 LEU A O 1
ATOM 2418 N N . MET A 1 322 ? -20.626 7.692 12.755 1.00 83.44 322 MET A N 1
ATOM 2419 C CA . MET A 1 322 ? -19.792 8.886 12.814 1.00 83.44 322 MET A CA 1
ATOM 2420 C C . MET A 1 322 ? -20.479 10.072 12.136 1.00 83.44 322 MET A C 1
ATOM 2422 O O . MET A 1 322 ? -21.067 9.947 11.061 1.00 83.44 322 MET A O 1
ATOM 2426 N N . ARG A 1 323 ? -20.370 11.229 12.780 1.00 85.12 323 ARG A N 1
ATOM 2427 C CA . ARG A 1 323 ? -20.653 12.570 12.262 1.00 85.12 323 ARG A CA 1
ATOM 2428 C C . ARG A 1 323 ? -19.354 13.277 11.890 1.00 85.12 323 ARG A C 1
ATOM 2430 O O . ARG A 1 323 ? -18.265 12.781 12.172 1.00 85.12 323 ARG A O 1
ATOM 2437 N N . ALA A 1 324 ? -19.461 14.466 11.300 1.00 80.81 324 ALA A N 1
ATOM 2438 C CA . ALA A 1 324 ? -18.304 15.254 10.867 1.00 80.81 324 ALA A CA 1
ATOM 2439 C C . ALA A 1 324 ? -17.291 15.548 11.993 1.00 80.81 324 ALA A C 1
ATOM 2441 O O . ALA A 1 324 ? -16.098 15.644 11.720 1.00 80.81 324 ALA A O 1
ATOM 2442 N N . SER A 1 325 ? -17.747 15.671 13.245 1.00 82.00 325 SER A N 1
ATOM 2443 C CA . SER A 1 325 ? -16.890 15.903 14.417 1.00 82.00 325 SER A CA 1
ATOM 2444 C C . SER A 1 325 ? -16.337 14.632 15.067 1.00 82.00 325 SER A C 1
ATOM 2446 O O . SER A 1 325 ? -15.543 14.735 16.001 1.00 82.00 325 SER A O 1
ATOM 2448 N N . ASP A 1 326 ? -16.788 13.448 14.647 1.00 88.88 326 ASP A N 1
ATOM 2449 C CA . ASP A 1 326 ? -16.401 12.190 15.278 1.00 88.88 326 ASP A CA 1
ATOM 2450 C C . ASP A 1 326 ? -15.071 11.670 14.716 1.00 88.88 326 ASP A C 1
ATOM 2452 O O . ASP A 1 326 ? -14.775 11.781 13.526 1.00 88.88 326 ASP A O 1
ATOM 2456 N N . GLU A 1 327 ? -14.289 11.025 15.581 1.00 93.25 327 GLU A N 1
ATOM 2457 C CA . GLU A 1 327 ? -13.051 10.332 15.217 1.00 93.25 327 GLU A CA 1
ATOM 2458 C C . GLU A 1 327 ? -13.061 8.880 15.722 1.00 93.25 327 GLU A C 1
ATOM 2460 O O . GLU A 1 327 ? -13.733 8.534 16.705 1.00 93.25 327 GLU A O 1
ATOM 2465 N N . ILE A 1 328 ? -12.323 8.013 15.033 1.00 93.25 328 ILE A N 1
ATOM 2466 C CA . ILE A 1 328 ? -11.872 6.718 15.544 1.00 93.25 328 ILE A CA 1
ATOM 2467 C C . ILE A 1 328 ? -10.395 6.891 15.885 1.00 93.25 328 ILE A C 1
ATOM 2469 O O . ILE A 1 328 ? -9.570 7.104 14.997 1.00 93.25 328 ILE A O 1
ATOM 2473 N N . SER A 1 329 ? -10.085 6.836 17.176 1.00 95.06 329 SER A N 1
ATOM 2474 C CA . SER A 1 329 ? -8.725 6.970 17.692 1.00 95.06 329 SER A CA 1
ATOM 2475 C C . SER A 1 329 ? -8.187 5.597 18.059 1.00 95.06 329 SER A C 1
ATOM 2477 O O . SER A 1 329 ? -8.786 4.908 18.884 1.00 95.06 329 SER A O 1
ATOM 2479 N N . VAL A 1 330 ? -7.075 5.209 17.438 1.00 94.88 330 VAL A N 1
ATOM 2480 C CA . VAL A 1 330 ? -6.434 3.901 17.616 1.00 94.88 330 VAL A CA 1
ATOM 2481 C C . VAL A 1 330 ? -4.980 4.106 18.002 1.00 94.88 330 VAL A C 1
ATOM 2483 O O . VAL A 1 330 ? -4.267 4.878 17.363 1.00 94.88 330 VAL A O 1
ATOM 2486 N N . GLU A 1 331 ? -4.537 3.426 19.053 1.00 95.81 331 GLU A N 1
ATOM 2487 C CA . GLU A 1 331 ? -3.125 3.355 19.418 1.00 95.81 331 GLU A CA 1
ATOM 2488 C C . GLU A 1 331 ? -2.479 2.195 18.656 1.00 95.81 331 GLU A C 1
ATOM 2490 O O . GLU A 1 331 ? -2.894 1.049 18.804 1.00 95.81 331 GLU A O 1
ATOM 2495 N N . LEU A 1 332 ? -1.506 2.504 17.799 1.00 95.81 332 LEU A N 1
ATOM 2496 C CA . LEU A 1 332 ? -0.833 1.534 16.940 1.00 95.81 332 LEU A CA 1
ATOM 2497 C C . LEU A 1 332 ? 0.576 1.274 17.473 1.00 95.81 332 LEU A C 1
ATOM 2499 O O . LEU A 1 332 ? 1.429 2.166 17.428 1.00 95.81 332 LEU A O 1
ATOM 2503 N N . GLY A 1 333 ? 0.837 0.059 17.951 1.00 93.62 333 GLY A N 1
ATOM 2504 C CA . GLY A 1 333 ? 2.167 -0.414 18.318 1.00 93.62 333 GLY A CA 1
ATOM 2505 C C . GLY A 1 333 ? 3.051 -0.712 17.104 1.00 93.62 333 GLY A C 1
ATOM 2506 O O . GLY A 1 333 ? 2.774 -0.314 15.970 1.00 93.62 333 GLY A O 1
ATOM 2507 N N . THR A 1 334 ? 4.166 -1.399 17.338 1.00 90.88 334 THR A N 1
ATOM 2508 C CA . THR A 1 334 ? 5.159 -1.725 16.307 1.00 90.88 334 THR A CA 1
ATOM 2509 C C . THR A 1 334 ? 4.554 -2.569 15.186 1.00 90.88 334 THR A C 1
ATOM 2511 O O . THR A 1 334 ? 4.179 -3.713 15.416 1.00 90.88 334 THR A O 1
ATOM 2514 N N . ARG A 1 335 ? 4.544 -2.043 13.952 1.00 91.38 335 ARG A N 1
ATOM 2515 C CA . ARG A 1 335 ? 3.941 -2.691 12.766 1.00 91.38 335 ARG A CA 1
ATOM 2516 C C . ARG A 1 335 ? 2.435 -2.963 12.887 1.00 91.38 335 ARG A C 1
ATOM 2518 O O . ARG A 1 335 ? 1.899 -3.756 12.110 1.00 91.38 335 ARG A O 1
ATOM 2525 N N . ASP A 1 336 ? 1.756 -2.282 13.803 1.00 95.81 336 ASP A N 1
ATOM 2526 C CA . ASP A 1 336 ? 0.304 -2.352 13.891 1.00 95.81 336 ASP A CA 1
ATOM 2527 C C . ASP A 1 336 ? -0.361 -1.510 12.806 1.00 95.81 336 ASP A C 1
ATOM 2529 O O . ASP A 1 336 ? 0.207 -0.568 12.233 1.00 95.81 336 ASP A O 1
ATOM 2533 N N . TYR A 1 337 ? -1.608 -1.872 12.541 1.00 97.75 337 TYR A N 1
ATOM 2534 C CA . TYR A 1 337 ? -2.461 -1.224 11.570 1.00 97.75 337 TYR A CA 1
ATOM 2535 C C . TYR A 1 337 ? -3.919 -1.272 12.016 1.00 97.75 337 TYR A C 1
ATOM 2537 O O . TYR A 1 337 ? -4.312 -2.101 12.832 1.00 97.75 337 TYR A O 1
ATOM 2545 N N . GLU A 1 338 ? -4.721 -0.399 11.425 1.00 97.44 338 GLU A N 1
ATOM 2546 C CA . GLU A 1 338 ? -6.178 -0.449 11.459 1.00 97.44 338 GLU A CA 1
ATOM 2547 C C . GLU A 1 338 ? -6.699 -0.254 10.035 1.00 97.44 338 GLU A C 1
ATOM 2549 O O . GLU A 1 338 ? -6.097 0.478 9.249 1.00 97.44 338 GLU A O 1
ATOM 2554 N N . VAL A 1 339 ? -7.819 -0.888 9.701 1.00 95.81 339 VAL A N 1
ATOM 2555 C CA . VAL A 1 339 ? -8.535 -0.672 8.444 1.00 95.81 339 VAL A CA 1
ATOM 2556 C C . VAL A 1 339 ? -9.996 -0.411 8.770 1.00 95.81 339 VAL A C 1
ATOM 2558 O O . VAL A 1 339 ? -10.652 -1.221 9.417 1.00 95.81 339 VAL A O 1
ATOM 2561 N N . VAL A 1 340 ? -10.523 0.710 8.286 1.00 93.75 340 VAL A N 1
ATOM 2562 C CA . VAL A 1 340 ? -11.912 1.115 8.491 1.00 93.75 340 VAL A CA 1
ATOM 2563 C C . VAL A 1 340 ? -12.608 1.268 7.148 1.00 93.75 340 VAL A C 1
ATOM 2565 O O . VAL A 1 340 ? -12.174 2.054 6.306 1.00 93.75 340 VAL A O 1
ATOM 2568 N N . THR A 1 341 ? -13.720 0.560 6.955 1.00 89.19 341 THR A N 1
ATOM 2569 C CA . THR A 1 341 ? -14.642 0.829 5.841 1.00 89.19 341 THR A CA 1
ATOM 2570 C C . THR A 1 341 ? -15.723 1.795 6.295 1.00 89.19 341 THR A C 1
ATOM 2572 O O . THR A 1 341 ? -16.312 1.610 7.355 1.00 89.19 341 THR A O 1
ATOM 2575 N N . MET A 1 342 ? -15.995 2.816 5.487 1.00 87.31 342 MET A N 1
ATOM 2576 C CA . MET A 1 342 ? -16.998 3.839 5.746 1.00 87.31 342 MET A CA 1
ATOM 2577 C C . MET A 1 342 ? -18.006 3.920 4.602 1.00 87.31 342 MET A C 1
ATOM 2579 O O . MET A 1 342 ? -17.629 4.012 3.433 1.00 87.31 342 MET A O 1
ATOM 2583 N N . ALA A 1 343 ? -19.290 3.951 4.944 1.00 82.81 343 ALA A N 1
ATOM 2584 C CA . ALA A 1 343 ? -20.386 4.139 3.998 1.00 82.81 343 ALA A CA 1
ATOM 2585 C C . ALA A 1 343 ? -21.371 5.188 4.523 1.00 82.81 343 ALA A C 1
ATOM 2587 O O . ALA A 1 343 ? -21.634 5.263 5.724 1.00 82.81 343 ALA A O 1
ATOM 2588 N N . GLU A 1 344 ? -21.926 6.008 3.631 1.00 80.12 344 GLU A N 1
ATOM 2589 C CA . GLU A 1 344 ? -22.960 6.972 4.013 1.00 80.12 344 GLU A CA 1
ATOM 2590 C C . GLU A 1 344 ? -24.252 6.234 4.391 1.00 80.12 344 GLU A C 1
ATOM 2592 O O . GLU A 1 344 ? -24.653 5.285 3.718 1.00 80.12 344 GLU A O 1
ATOM 2597 N N . LEU A 1 345 ? -24.930 6.664 5.461 1.00 69.12 345 LEU A N 1
ATOM 2598 C CA . LEU A 1 345 ? -26.145 5.989 5.927 1.00 69.12 345 LEU A CA 1
ATOM 2599 C C . LEU A 1 345 ? -27.260 5.998 4.863 1.00 69.12 345 LEU A C 1
ATOM 2601 O O . LEU A 1 345 ? -28.014 5.035 4.761 1.00 69.12 345 LEU A O 1
ATOM 2605 N N . THR A 1 346 ? -27.325 7.043 4.033 1.00 60.72 346 THR A N 1
ATOM 2606 C CA . THR A 1 346 ? -28.240 7.148 2.882 1.00 60.72 346 THR A CA 1
ATOM 2607 C C . THR A 1 346 ? -27.987 6.055 1.838 1.00 60.72 346 THR A C 1
ATOM 2609 O O . THR A 1 346 ? -28.938 5.485 1.299 1.00 60.72 346 THR A O 1
ATOM 2612 N N . ALA A 1 347 ? -26.725 5.677 1.616 1.00 51.59 347 ALA A N 1
ATOM 2613 C CA . ALA A 1 347 ? -26.352 4.589 0.713 1.00 51.59 347 ALA A CA 1
ATOM 2614 C C . ALA A 1 347 ? -26.819 3.214 1.226 1.00 51.59 347 ALA A C 1
ATOM 2616 O O . ALA A 1 347 ? -27.114 2.328 0.432 1.00 51.59 347 ALA A O 1
ATOM 2617 N N . LEU A 1 348 ? -26.957 3.050 2.546 1.00 49.69 348 LEU A N 1
ATOM 2618 C CA . LEU A 1 348 ? -27.457 1.820 3.178 1.00 49.69 348 LEU A CA 1
ATOM 2619 C C . LEU A 1 348 ? -28.993 1.747 3.232 1.00 49.69 348 LEU A C 1
ATOM 2621 O O . LEU A 1 348 ? -29.553 0.704 3.567 1.00 49.69 348 LEU A O 1
ATOM 2625 N N . THR A 1 349 ? -29.693 2.851 2.952 1.00 36.84 349 THR A N 1
ATOM 2626 C CA . THR A 1 349 ? -31.163 2.927 3.041 1.00 36.84 349 THR A CA 1
ATOM 2627 C C . THR A 1 349 ? -31.905 2.582 1.757 1.00 36.84 349 THR A C 1
ATOM 2629 O O . THR A 1 349 ? -33.132 2.596 1.785 1.00 36.84 349 THR A O 1
ATOM 2632 N N . ASN A 1 350 ? -31.217 2.244 0.662 1.00 32.94 350 ASN A N 1
ATOM 2633 C CA . ASN A 1 350 ? -31.877 2.008 -0.620 1.00 32.94 350 ASN A CA 1
ATOM 2634 C C . ASN A 1 350 ? -31.755 0.552 -1.117 1.00 32.94 350 ASN A C 1
ATOM 2636 O O . ASN A 1 350 ? -30.984 0.283 -2.034 1.00 32.94 350 ASN A O 1
ATOM 2640 N N . PRO A 1 351 ? -32.524 -0.392 -0.544 1.00 35.78 351 PRO A N 1
ATOM 2641 C CA . PRO A 1 351 ? -32.747 -1.695 -1.159 1.00 35.78 351 PRO A CA 1
ATOM 2642 C C . PRO A 1 351 ? -33.837 -1.678 -2.258 1.00 35.78 351 PRO A C 1
ATOM 2644 O O . PRO A 1 351 ? -33.979 -2.683 -2.942 1.00 35.78 351 PRO A O 1
ATOM 2647 N N . ASP A 1 352 ? -34.574 -0.568 -2.466 1.00 35.94 352 ASP A N 1
ATOM 2648 C CA . ASP A 1 352 ? -35.854 -0.555 -3.213 1.00 35.94 352 ASP A CA 1
ATOM 2649 C C . ASP A 1 352 ? -36.058 0.599 -4.225 1.00 35.94 352 ASP A C 1
ATOM 2651 O O . ASP A 1 352 ? -37.198 0.913 -4.576 1.00 35.94 352 ASP A O 1
ATOM 2655 N N . SER A 1 353 ? -35.019 1.221 -4.798 1.00 34.31 353 SER A N 1
ATOM 2656 C CA . SER A 1 353 ? -35.247 2.093 -5.969 1.00 34.31 353 SER A CA 1
ATOM 2657 C C . SER A 1 353 ? -35.390 1.268 -7.249 1.00 34.31 353 SER A C 1
ATOM 2659 O O . SER A 1 353 ? -34.590 1.369 -8.179 1.00 34.31 353 SER A O 1
ATOM 2661 N N . SER A 1 354 ? -36.466 0.485 -7.305 1.00 34.28 354 SER A N 1
ATOM 2662 C CA . SER A 1 354 ? -37.183 0.256 -8.553 1.00 34.28 354 SER A CA 1
ATOM 2663 C C . SER A 1 354 ? -37.743 1.610 -9.005 1.00 34.28 354 SER A C 1
ATOM 2665 O O . SER A 1 354 ? -38.867 1.999 -8.699 1.00 34.28 354 SER A O 1
ATOM 2667 N N . ALA A 1 355 ? -36.914 2.396 -9.695 1.00 31.84 355 ALA A N 1
ATOM 2668 C CA . ALA A 1 355 ? -37.421 3.503 -10.485 1.00 31.84 355 ALA A CA 1
ATOM 2669 C C . ALA A 1 355 ? -38.357 2.885 -11.530 1.00 31.84 355 ALA A C 1
ATOM 2671 O O . ALA A 1 355 ? -37.912 2.144 -12.407 1.00 31.84 355 ALA A O 1
ATOM 2672 N N . GLY A 1 356 ? -39.660 3.110 -11.357 1.00 31.50 356 GLY A N 1
ATOM 2673 C CA . GLY A 1 356 ? -40.693 2.605 -12.244 1.00 31.50 356 GLY A CA 1
ATOM 2674 C C . GLY A 1 356 ? -40.368 2.957 -13.689 1.00 31.50 356 GLY A C 1
ATOM 2675 O O . GLY A 1 356 ? -40.413 4.122 -14.080 1.00 31.50 356 GLY A O 1
ATOM 2676 N N . VAL A 1 357 ? -40.053 1.934 -14.480 1.00 29.09 357 VAL A N 1
ATOM 2677 C CA . VAL A 1 357 ? -40.197 2.015 -15.926 1.00 29.09 357 VAL A CA 1
ATOM 2678 C C . VAL A 1 357 ? -41.688 1.890 -16.182 1.00 29.09 357 VAL A C 1
ATOM 2680 O O . VAL A 1 357 ? -42.286 0.831 -15.991 1.00 29.09 357 VAL A O 1
ATOM 2683 N N . ASP A 1 358 ? -42.277 3.023 -16.540 1.00 28.66 358 ASP A N 1
ATOM 2684 C CA . ASP A 1 358 ? -43.602 3.131 -17.120 1.00 28.66 358 ASP A CA 1
ATOM 268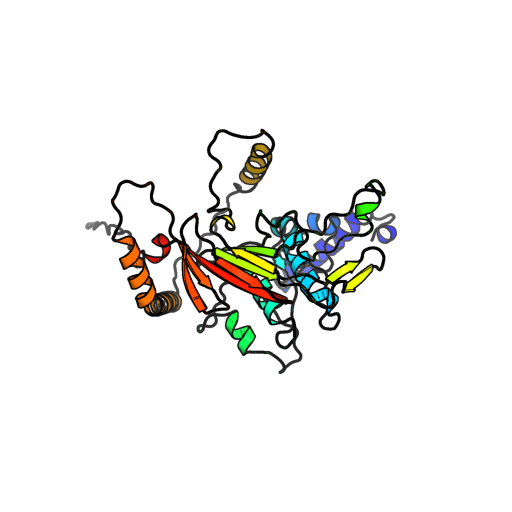5 C C . ASP A 1 358 ? -43.687 2.164 -18.309 1.00 28.66 358 ASP A C 1
ATOM 2687 O O . ASP A 1 358 ? -43.100 2.387 -19.372 1.00 28.66 358 ASP A O 1
ATOM 2691 N N . VAL A 1 359 ? -44.355 1.027 -18.107 1.00 32.62 359 VAL A N 1
ATOM 2692 C CA . VAL A 1 359 ? -44.676 0.102 -19.190 1.00 32.62 359 VAL A CA 1
ATOM 2693 C C . VAL A 1 359 ? -45.852 0.724 -19.925 1.00 32.62 359 VAL A C 1
ATOM 2695 O O . VAL A 1 359 ? -47.013 0.402 -19.671 1.00 32.62 359 VAL A O 1
ATOM 2698 N N . GLY A 1 360 ? -45.535 1.666 -20.812 1.00 28.34 360 GLY A N 1
ATOM 2699 C CA . GLY A 1 360 ? -46.484 2.254 -21.739 1.00 28.34 360 GLY A CA 1
ATOM 2700 C C . GLY A 1 360 ? -47.179 1.147 -22.524 1.00 28.34 360 GLY A C 1
ATOM 2701 O O . GLY A 1 360 ? -46.614 0.556 -23.445 1.00 28.34 360 GLY A O 1
ATOM 2702 N N . ALA A 1 361 ? -48.420 0.862 -22.139 1.00 37.34 361 ALA A N 1
ATOM 2703 C CA . ALA A 1 361 ? -49.343 0.029 -22.880 1.00 37.34 361 ALA A CA 1
ATOM 2704 C C . ALA A 1 361 ? -49.692 0.729 -24.203 1.00 37.34 361 ALA A C 1
ATOM 2706 O O . ALA A 1 361 ? -50.634 1.513 -24.286 1.00 37.34 361 ALA A O 1
ATOM 2707 N N . GLY A 1 362 ? -48.913 0.451 -25.247 1.00 26.89 362 GLY A N 1
ATOM 2708 C CA . GLY A 1 362 ? -49.244 0.764 -26.632 1.00 26.89 362 GLY A CA 1
ATOM 2709 C C . GLY A 1 362 ? -49.913 -0.434 -27.292 1.00 26.89 362 GLY A C 1
ATOM 2710 O O . GLY A 1 362 ? -49.245 -1.275 -27.886 1.00 26.89 362 GLY A O 1
ATOM 2711 N N . ALA A 1 363 ? -51.235 -0.524 -27.165 1.00 33.72 363 ALA A N 1
ATOM 2712 C CA . ALA A 1 363 ? -52.060 -1.409 -27.973 1.00 33.72 363 ALA A CA 1
ATOM 2713 C C . ALA A 1 363 ? -52.278 -0.812 -29.376 1.00 33.72 363 ALA A C 1
ATOM 2715 O O . ALA A 1 363 ? -52.619 0.362 -29.493 1.00 33.72 363 ALA A O 1
ATOM 2716 N N . GLY A 1 364 ? -52.205 -1.665 -30.403 1.00 32.28 364 GLY A N 1
ATOM 2717 C CA . GLY A 1 364 ? -53.004 -1.533 -31.626 1.00 32.28 364 GLY A CA 1
ATOM 2718 C C . GLY A 1 364 ? -52.287 -1.033 -32.881 1.00 32.28 364 GLY A C 1
ATOM 2719 O O . GLY A 1 364 ? -52.171 0.171 -33.084 1.00 32.28 364 GLY A O 1
ATOM 2720 N N . ALA A 1 365 ? -51.918 -1.972 -33.758 1.00 33.91 365 ALA A N 1
ATOM 2721 C CA . ALA A 1 365 ? -52.544 -2.242 -35.068 1.00 33.91 365 ALA A CA 1
ATOM 2722 C C . ALA A 1 365 ? -51.531 -2.876 -36.030 1.00 33.91 365 ALA A C 1
ATOM 2724 O O . ALA A 1 365 ? -50.501 -2.226 -36.316 1.00 33.91 365 ALA A O 1
#

Sequence (365 aa):
MGTFGEGNGGGPELVRHFTSAMEGSVSDNFGASHCINCMCHSTENMYNYKLTTMARVSDDFYPRDTPSHTYHIAAVAFNSVFMGEIVNADWDMFNSKHDAAGIHAAARAVGGCAVYTSDKPGEHDFDLLRRLVFPDGSVPVALRPGRPTADCLFKDPTGYADPLASTSAPPNVAKPPADPTALKIWNTNRFGYVVAAFNLRGSAWDRRRRSYQTFEEEVSPVTAKITIGDIPAWAPTPAPGSAGVAGVAAAAQFESHFRHTDEVVVDSAADPAAAASAAELTHTLEPQLRRARRTSEGFGADSVAERVVVAYSHVSGDVKLMRASDEISVELGTRDYEVVTMAELTALTNPDSSAGVDVGAGAGA

pLDDT: mean 73.95, std 25.05, range [24.3, 98.31]

Nearest PDB structures (foldseek):
  7exf-assembly1_B  TM=9.065E-01  e=7.647E-24  Arabidopsis thaliana
  7exg-assembly1_B  TM=9.038E-01  e=2.111E-23  Arabidopsis thaliana
  7exh-assembly2_A  TM=9.040E-01  e=6.184E-23  Arabidopsis thaliana
  7exf-assembly2_A  TM=8.856E-01  e=2.111E-23  Arabidopsis thaliana
  7exr-assembly1_B  TM=8.951E-01  e=5.488E-23  Arabidopsis thaliana

Secondary structure (DSSP, 8-state):
-TTTTTTTTHHHHHHHHHHHHHHHHHHHHH-TTS-EE-S--SHHHHTT-SS--EEE-SS---TT-TTHHHHHHHHHHHHHHHHTTTSEEE---B-SSSTTHHHHHHHHHHHTS---B-PPTT---HHHHHTTS-TTS-----SS--EE-TTTTTS-TT----SSTTTTS-TTSPPPPPPP--EEEEEEETTEEEEEEE--TTEEEETTTTEEEE--SSPPPEEEEEEGGGSTTTSPPPPSSSS-TTSHHHHHHHHTTTT------------HHHHHHHHHHHHHHHHHHHHHHHHHTTS-TTS-----EEEEETTT--EEEE-TT-EEEEEE-TT-EEEEEEEEHHHHT-S--------------